Protein 2WI8 (pdb70)

Solvent-accessible surface area: 13389 Å² total; per-residue (Å²): 106,72,130,35,146,8,110,8,64,149,127,78,31,94,1,37,23,70,16,68,76,0,0,0,0,0,0,0,20,2,0,0,2,0,44,26,0,78,8,59,0,43,0,0,0,9,52,107,65,153,37,16,120,15,2,107,67,2,9,94,165,15,114,41,0,8,59,72,91,124,26,50,36,144,84,0,83,80,18,148,12,42,0,0,0,0,0,60,62,10,87,116,77,38,20,112,117,0,57,104,10,20,48,19,0,25,0,2,82,95,14,90,29,21,69,75,8,0,37,3,2,0,48,0,21,45,58,45,152,88,0,108,131,27,25,57,58,5,73,99,69,17,53,71,9,78,120,119,10,48,114,160,4,72,118,13,104,1,1,0,0,21,2,59,109,26,62,19,28,4,6,17,62,91,68,8,1,1,16,0,0,9,60,34,0,27,5,151,2,28,109,46,1,105,72,12,195,62,69,87,109,14,45,29,128,76,0,37,126,19,50,3,21,6,0,2,0,3,19,5,98,115,36,1,90,91,109,82,91,20,24,107,87,18,41,128,53,100,83,8,117,55,2,82,0,37,146,91,122,43,36,16,58,61,40,7,56,30,37,0,51,0,10,7,0,17,0,3,35,102,2,7,64,13,0,25,63,77,0,23,109,159,110

Structure (mmCIF, N/CA/C/O backbone):
data_2WI8
#
_entry.id   2WI8
#
_cell.length_a   54.710
_cell.length_b   54.710
_cell.length_c   177.660
_cell.angle_alpha   90.00
_cell.angle_beta   90.00
_cell.angle_gamma   90.00
#
_symmetry.space_group_name_H-M   'P 41 21 2'
#
loop_
_entity.id
_entity.type
_entity.pdbx_description
1 polymer 'IRON-UPTAKE SYSTEM-BINDING PROTEIN'
2 non-polymer 'CHLORIDE ION'
3 water water
#
loop_
_atom_site.group_PDB
_atom_site.id
_atom_site.type_symbol
_atom_site.label_atom_id
_atom_site.label_alt_id
_atom_site.label_comp_id
_atom_site.label_asym_id
_atom_site.label_entity_id
_atom_site.label_seq_id
_atom_site.pdbx_PDB_ins_code
_atom_site.Cartn_x
_atom_site.Cartn_y
_atom_site.Cartn_z
_atom_site.occupancy
_atom_site.B_iso_or_equiv
_atom_site.auth_seq_id
_atom_site.auth_comp_id
_atom_site.auth_asym_id
_atom_site.auth_atom_id
_atom_site.pdbx_PDB_model_num
ATOM 1 N N . SER A 1 17 ? 49.424 1.772 86.594 1.00 42.06 17 SER A N 1
ATOM 2 C CA . SER A 1 17 ? 49.543 2.391 85.238 1.00 41.47 17 SER A CA 1
ATOM 3 C C . SER A 1 17 ? 50.387 1.538 84.294 1.00 41.02 17 SER A C 1
ATOM 4 O O . SER A 1 17 ? 51.518 1.164 84.620 1.00 41.34 17 SER A O 1
ATOM 7 N N . GLU A 1 18 ? 49.812 1.207 83.140 1.00 39.79 18 GLU A N 1
ATOM 8 C CA . GLU A 1 18 ? 50.534 0.533 82.053 1.00 38.51 18 GLU A CA 1
ATOM 9 C C . GLU A 1 18 ? 50.507 1.497 80.878 1.00 37.26 18 GLU A C 1
ATOM 10 O O . GLU A 1 18 ? 49.751 2.473 80.917 1.00 37.03 18 GLU A O 1
ATOM 12 N N .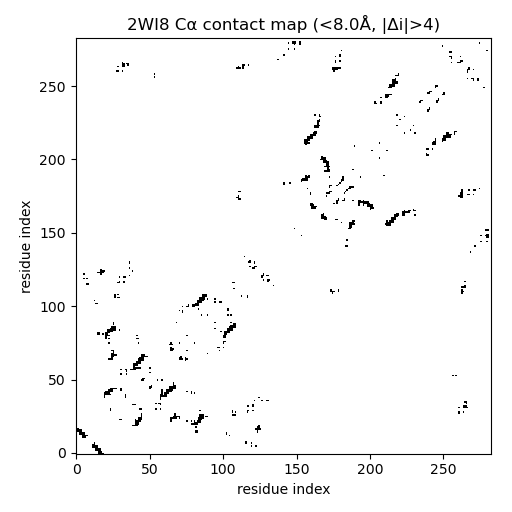 LYS A 1 19 ? 51.312 1.247 79.843 1.00 35.71 19 LYS A N 1
ATOM 13 C CA . LYS A 1 19 ? 51.189 2.058 78.623 1.00 33.81 19 LYS A CA 1
ATOM 14 C C . LYS A 1 19 ? 49.986 1.594 77.818 1.00 32.11 19 LYS A C 1
ATOM 15 O O . LYS A 1 19 ? 49.891 0.414 77.438 1.00 32.23 19 LYS A O 1
ATOM 21 N N . LYS A 1 20 ? 49.067 2.525 77.585 1.00 28.91 20 LYS A N 1
ATOM 22 C CA . LYS A 1 20 ? 47.823 2.245 76.879 1.00 26.56 20 LYS A CA 1
ATOM 23 C C . LYS A 1 20 ? 47.751 3.010 75.563 1.00 25.12 20 LYS A C 1
ATOM 24 O O . LYS A 1 20 ? 48.275 4.122 75.445 1.00 23.71 20 LYS A O 1
ATOM 26 N N . LYS A 1 21 ? 47.106 2.396 74.579 1.00 23.32 21 LYS A N 1
ATOM 27 C CA . LYS A 1 21 ? 46.877 3.029 73.291 1.00 22.62 21 LYS A CA 1
ATOM 28 C C . LYS A 1 21 ? 45.657 3.931 73.376 1.00 21.63 21 LYS A C 1
ATOM 29 O O . LYS A 1 21 ? 44.597 3.522 73.849 1.00 21.98 21 LYS A O 1
ATOM 35 N N . ILE A 1 22 ? 45.828 5.158 72.915 1.00 20.72 22 ILE A N 1
ATOM 36 C CA . ILE A 1 22 ? 44.794 6.176 72.974 1.00 20.74 22 ILE A CA 1
ATOM 37 C C . ILE A 1 22 ? 44.530 6.578 71.537 1.00 19.77 22 ILE A C 1
ATOM 38 O O . ILE A 1 22 ? 45.454 6.901 70.811 1.00 20.36 22 ILE A O 1
ATOM 43 N N . GLU A 1 23 ? 43.280 6.528 71.104 1.00 19.32 23 GLU A N 1
ATOM 44 C CA . GLU A 1 23 ? 42.923 7.055 69.790 1.00 18.36 23 GLU A CA 1
ATOM 45 C C . GLU A 1 23 ? 42.324 8.426 70.007 1.00 17.82 23 GLU A C 1
ATOM 46 O O . GLU A 1 23 ? 41.380 8.575 70.777 1.00 19.02 23 GLU A O 1
ATOM 52 N N . TYR A 1 24 ? 42.873 9.423 69.335 1.00 16.95 24 TYR A N 1
ATOM 53 C CA . TYR A 1 24 ? 42.349 10.774 69.476 1.00 16.92 24 TYR A CA 1
ATOM 54 C C . TYR A 1 24 ? 42.373 11.457 68.130 1.00 17.36 24 TYR A C 1
ATOM 55 O O . TYR A 1 24 ? 43.446 11.672 67.542 1.00 16.59 24 TYR A O 1
ATOM 64 N N . LEU A 1 25 ? 41.173 11.794 67.648 1.00 18.37 25 LEU A N 1
ATOM 65 C CA . LEU A 1 25 ? 40.979 12.420 66.329 1.00 19.63 25 LEU A CA 1
ATOM 66 C C . LEU A 1 25 ? 41.717 11.670 65.214 1.00 20.08 25 LEU A C 1
ATOM 67 O O . LEU A 1 25 ? 42.463 12.257 64.438 1.00 21.07 25 LEU A O 1
ATOM 72 N N . ASP A 1 26 ? 41.497 10.368 65.190 1.00 20.73 26 ASP A N 1
ATOM 73 C CA . ASP A 1 26 ? 42.047 9.487 64.160 1.00 21.21 26 ASP A CA 1
ATOM 74 C C . ASP A 1 26 ? 43.578 9.407 64.178 1.00 20.38 26 ASP A C 1
ATOM 75 O O . ASP A 1 26 ? 44.179 9.086 63.132 1.00 21.62 26 ASP A O 1
ATOM 80 N N . LYS A 1 27 ? 44.202 9.705 65.326 1.00 18.50 27 LYS A N 1
ATOM 81 C CA . LYS A 1 27 ? 45.633 9.470 65.521 1.00 17.24 27 LYS A CA 1
ATOM 82 C C . LYS A 1 27 ? 45.836 8.627 66.756 1.00 14.21 27 LYS A C 1
ATOM 83 O O . LYS A 1 27 ? 45.121 8.789 67.741 1.00 14.37 27 LYS A O 1
ATOM 89 N N . THR A 1 28 ? 46.828 7.749 66.687 1.00 14.66 28 THR A N 1
ATOM 90 C CA . THR A 1 28 ? 47.196 6.821 67.736 1.00 14.91 28 THR A CA 1
ATOM 91 C C . THR A 1 28 ? 48.338 7.346 68.586 1.00 15.91 28 THR A C 1
ATOM 92 O O . THR A 1 28 ? 49.367 7.782 68.068 1.00 15.52 28 THR A O 1
ATOM 96 N N . TYR A 1 29 ? 48.159 7.250 69.896 1.00 16.50 29 TYR A N 1
ATOM 97 C CA . TYR A 1 29 ? 49.173 7.687 70.871 1.00 17.97 29 TYR A CA 1
ATOM 98 C C . TYR A 1 29 ? 49.356 6.557 71.866 1.00 19.13 29 TYR A C 1
ATOM 99 O O . TYR A 1 29 ? 48.474 5.707 72.011 1.00 19.93 29 TYR A O 1
ATOM 108 N N . GLU A 1 30 ? 50.499 6.539 72.538 1.00 19.82 30 GLU A N 1
ATOM 109 C CA . GLU A 1 30 ? 50.772 5.538 73.557 1.00 21.10 30 GLU A CA 1
ATOM 110 C C . GLU A 1 30 ? 51.148 6.314 74.803 1.00 20.72 30 GLU A C 1
ATOM 111 O O . GLU A 1 30 ? 52.086 7.094 74.771 1.00 21.08 30 GLU A O 1
ATOM 117 N N . VAL A 1 31 ? 50.398 6.119 75.885 1.00 20.70 31 VAL A N 1
ATOM 118 C CA . VAL A 1 31 ? 50.612 6.895 77.111 1.00 20.24 31 VAL A CA 1
ATOM 119 C C . VAL A 1 31 ? 50.477 6.000 78.335 1.00 20.51 31 VAL A C 1
ATOM 120 O O . VAL A 1 31 ? 49.610 5.130 78.377 1.00 20.15 31 VAL A O 1
ATOM 124 N N . THR A 1 32 ? 51.314 6.235 79.346 1.00 21.30 32 THR A N 1
ATOM 125 C CA . THR A 1 32 ? 51.139 5.620 80.663 1.00 22.99 32 THR A CA 1
ATOM 126 C C . THR A 1 32 ? 49.848 6.097 81.350 1.00 23.80 32 THR A C 1
ATOM 127 O O . THR A 1 32 ? 49.706 7.285 81.616 1.00 23.67 32 THR A O 1
ATOM 131 N N . VAL A 1 33 ? 48.926 5.171 81.628 1.00 23.69 33 VAL A N 1
ATOM 132 C CA . VAL A 1 33 ? 47.544 5.501 82.032 1.00 25.09 33 VAL A CA 1
ATOM 133 C C . VAL A 1 33 ? 47.078 4.540 83.135 1.00 25.23 33 VAL A C 1
ATOM 134 O O . VAL A 1 33 ? 47.429 3.365 83.086 1.00 25.39 33 VAL A O 1
ATOM 138 N N . PRO A 1 34 ? 46.311 5.031 84.137 1.00 25.55 34 PRO A N 1
ATOM 139 C CA . PRO A 1 34 ? 45.886 6.421 84.346 1.00 25.74 34 PRO A CA 1
ATOM 140 C C . PRO A 1 34 ? 47.053 7.220 84.897 1.00 26.52 34 PRO A C 1
ATOM 141 O O . PRO A 1 34 ? 47.991 6.635 85.467 1.00 26.42 34 PRO A O 1
ATOM 145 N N . THR A 1 35 ? 47.022 8.535 84.711 1.00 26.94 35 THR A N 1
ATOM 146 C CA . THR A 1 35 ? 48.124 9.377 85.167 1.00 27.27 35 THR A CA 1
ATOM 147 C C . THR A 1 35 ? 47.667 10.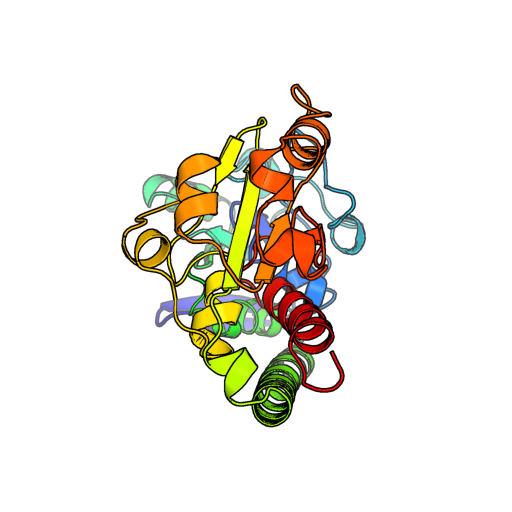742 85.685 1.00 27.13 35 THR A C 1
ATOM 148 O O . THR A 1 35 ? 46.621 11.256 85.279 1.00 28.15 35 THR A O 1
ATOM 152 N N . ASP A 1 36 ? 48.461 11.319 86.582 1.00 27.54 36 ASP A N 1
ATOM 153 C CA . ASP A 1 36 ? 48.257 12.697 87.035 1.00 26.88 36 ASP A CA 1
ATOM 154 C C . ASP A 1 36 ? 49.375 13.591 86.496 1.00 25.42 36 ASP A C 1
ATOM 155 O O . ASP A 1 36 ? 49.283 14.831 86.588 1.00 25.82 36 ASP A O 1
ATOM 157 N N . LYS A 1 37 ? 50.408 12.948 85.925 1.00 23.13 37 LYS A N 1
ATOM 158 C CA . LYS A 1 37 ? 51.595 13.615 85.363 1.00 21.15 37 LYS A CA 1
ATOM 159 C C . LYS A 1 37 ? 51.317 14.129 83.964 1.00 19.98 37 LYS A C 1
ATOM 160 O O . LYS A 1 37 ? 51.951 13.750 82.969 1.00 18.74 37 LYS A O 1
ATOM 166 N N . ILE A 1 38 ? 50.365 15.040 83.925 1.00 18.42 38 ILE A N 1
ATOM 167 C CA . ILE A 1 38 ? 49.895 15.660 82.728 1.00 17.64 38 ILE A CA 1
ATOM 168 C C . ILE A 1 38 ? 50.349 17.101 82.775 1.00 17.23 38 ILE A C 1
ATOM 169 O O . ILE A 1 38 ? 50.132 17.794 83.787 1.00 17.79 38 ILE A O 1
ATOM 174 N N . ALA A 1 39 ? 50.990 17.554 81.700 1.00 16.27 39 ALA A N 1
ATOM 175 C CA . ALA A 1 39 ? 51.368 18.952 81.560 1.00 16.33 39 ALA A CA 1
ATOM 176 C C . ALA A 1 39 ? 50.502 19.546 80.452 1.00 15.99 39 ALA A C 1
ATOM 177 O O . ALA A 1 39 ? 50.483 19.040 79.319 1.00 16.86 39 ALA A O 1
ATOM 179 N N . ILE A 1 40 ? 49.763 20.595 80.770 1.00 14.98 40 ILE A N 1
ATOM 180 C CA . ILE A 1 40 ? 48.912 21.215 79.751 1.00 15.45 40 ILE A CA 1
ATOM 181 C C . ILE A 1 40 ? 49.590 22.492 79.260 1.00 15.11 40 ILE A C 1
ATOM 182 O O . ILE A 1 40 ? 49.938 23.363 80.078 1.00 16.57 40 ILE A O 1
ATOM 187 N N . THR A 1 41 ? 49.776 22.615 77.946 1.00 15.71 41 THR A N 1
ATOM 188 C CA . THR A 1 41 ? 50.326 23.831 77.341 1.00 15.95 41 THR A CA 1
ATOM 189 C C . THR A 1 41 ? 49.490 24.213 76.123 1.00 15.86 41 THR A C 1
ATOM 190 O O . THR A 1 41 ? 49.070 23.351 75.332 1.00 17.11 41 THR A O 1
ATOM 194 N N . GLY A 1 42 ? 49.220 25.496 75.974 1.00 16.87 42 GLY A N 1
ATOM 195 C CA . GLY A 1 42 ? 48.414 25.967 74.862 1.00 16.21 42 GLY A CA 1
ATOM 196 C C . GLY A 1 42 ? 46.933 25.624 74.923 1.00 16.92 42 GLY A C 1
ATOM 197 O O . GLY A 1 42 ? 46.089 26.447 74.556 1.00 17.64 42 GLY A O 1
ATOM 198 N N . SER A 1 43 ? 46.593 24.428 75.384 1.00 17.26 43 SER A N 1
ATOM 199 C CA . SER A 1 43 ? 45.173 23.984 75.345 1.00 17.52 43 SER A CA 1
ATOM 200 C C . SER A 1 43 ? 44.417 24.469 76.579 1.00 17.52 43 SER A C 1
ATOM 201 O O . SER A 1 43 ? 44.307 23.740 77.575 1.00 16.46 43 SER A O 1
ATOM 204 N N . VAL A 1 44 ? 43.857 25.676 76.502 1.00 17.57 44 VAL A N 1
ATOM 205 C CA . VAL A 1 44 ? 42.986 26.156 77.588 1.00 18.47 44 VAL A CA 1
ATOM 206 C C . VAL A 1 44 ? 41.762 25.278 77.604 1.00 18.89 44 VAL A C 1
ATOM 207 O O . VAL A 1 44 ? 41.157 25.097 78.673 1.00 18.05 44 VAL A O 1
ATOM 211 N N . GLU A 1 45 ? 41.402 24.703 76.447 1.00 18.10 45 GLU A N 1
ATOM 212 C CA . GLU A 1 45 ? 40.310 23.697 76.373 1.00 19.09 45 GLU A CA 1
ATOM 213 C C . GLU A 1 45 ? 40.491 22.568 77.374 1.00 18.01 45 GLU A C 1
ATOM 214 O O . GLU A 1 45 ? 39.556 22.228 78.107 1.00 18.62 45 GLU A O 1
ATOM 220 N N . SER A 1 46 ? 41.694 21.996 77.429 1.00 16.77 46 SER A N 1
ATOM 221 C CA . SER A 1 46 ? 42.001 20.919 78.346 1.00 16.81 46 SER A CA 1
ATOM 222 C C . SER A 1 46 ? 41.976 21.372 79.812 1.00 15.93 46 SER A C 1
ATOM 223 O O . SER A 1 46 ? 41.688 20.561 80.696 1.00 15.43 46 SER A O 1
ATOM 226 N N A MET A 1 47 ? 42.285 22.636 80.085 0.50 15.50 47 MET A N 1
ATOM 227 N N B MET A 1 47 ? 42.310 22.645 80.049 0.50 15.96 47 MET A N 1
ATOM 228 C CA A MET A 1 47 ? 42.143 23.123 81.456 0.50 15.02 47 MET A CA 1
ATOM 229 C CA B MET A 1 47 ? 42.181 23.267 81.371 0.50 15.91 47 MET A CA 1
ATOM 230 C C A MET A 1 47 ? 40.678 23.210 81.872 0.50 15.11 47 MET A C 1
ATOM 231 C C B MET A 1 47 ? 40.721 23.228 81.837 0.50 15.63 47 MET A C 1
ATOM 232 O O A MET A 1 47 ? 40.353 22.940 83.026 0.50 15.38 47 MET A O 1
ATOM 233 O O B MET A 1 47 ? 40.445 22.891 82.986 0.50 15.80 47 MET A O 1
ATOM 242 N N . GLU A 1 48 ? 39.792 23.551 80.932 1.00 15.58 48 GLU A N 1
ATOM 243 C CA . GLU A 1 48 ? 38.374 23.551 81.251 1.00 14.93 48 GLU A CA 1
ATOM 244 C C . GLU A 1 48 ? 37.862 22.112 81.313 1.00 15.17 48 GLU A C 1
ATOM 245 O O . GLU A 1 48 ? 36.993 21.821 82.109 1.00 14.46 48 GLU A O 1
ATOM 251 N N . ASP A 1 49 ? 38.433 21.197 80.522 1.00 15.56 49 ASP A N 1
ATOM 252 C CA . ASP A 1 49 ? 38.114 19.775 80.682 1.00 15.97 49 ASP A CA 1
ATOM 253 C C . ASP A 1 49 ? 38.550 19.246 82.044 1.00 14.95 49 ASP A C 1
ATOM 254 O O . ASP A 1 49 ? 37.826 18.446 82.645 1.00 15.55 49 ASP A O 1
ATOM 259 N N . ALA A 1 50 ? 39.702 19.719 82.538 1.00 14.79 50 ALA A N 1
ATOM 260 C CA . ALA A 1 50 ? 40.233 19.316 83.836 1.00 15.39 50 ALA A CA 1
ATOM 261 C C . ALA A 1 50 ? 39.298 19.819 84.895 1.00 15.48 50 ALA A C 1
ATOM 262 O O . ALA A 1 50 ? 39.010 19.128 85.873 1.00 14.62 50 ALA A O 1
ATOM 264 N N . LYS A 1 51 ? 38.763 21.010 84.680 1.00 16.88 51 LYS A N 1
ATOM 265 C CA . LYS A 1 51 ? 37.840 21.599 85.634 1.00 17.55 51 LYS A CA 1
ATOM 266 C C . LYS A 1 51 ? 36.584 20.748 85.770 1.00 18.19 51 LYS A C 1
ATOM 267 O O . LYS A 1 51 ? 36.137 20.426 86.869 1.00 19.06 51 LYS A O 1
ATOM 273 N N . LEU A 1 52 ? 36.051 20.326 84.640 1.00 17.71 52 LEU A N 1
ATOM 274 C CA . LEU A 1 52 ? 34.822 19.545 84.633 1.00 18.36 52 LEU A CA 1
ATOM 275 C C . LEU A 1 52 ? 35.018 18.120 85.170 1.00 18.21 52 LEU A C 1
ATOM 276 O O . LEU A 1 52 ? 34.137 17.569 85.825 1.00 19.06 52 LEU A O 1
ATOM 281 N N . LEU A 1 53 ? 36.185 17.532 84.905 1.00 17.64 53 LEU A N 1
ATOM 282 C CA . LEU A 1 53 ? 36.468 16.158 85.324 1.00 16.76 53 LEU A CA 1
ATOM 283 C C . LEU A 1 53 ? 37.162 16.055 86.675 1.00 17.42 53 LEU A C 1
ATOM 284 O O . LEU A 1 53 ? 37.461 14.954 87.144 1.00 17.95 53 LEU A O 1
ATOM 289 N N . ASP A 1 54 ? 37.418 17.197 87.306 1.00 17.49 54 ASP A N 1
ATOM 290 C CA . ASP A 1 54 ? 38.136 17.226 88.584 1.00 17.58 54 ASP A CA 1
ATOM 291 C C . ASP A 1 54 ? 39.513 16.534 88.456 1.00 17.11 54 ASP A C 1
ATOM 292 O O . ASP A 1 54 ? 39.905 15.701 89.284 1.00 17.43 54 ASP A O 1
ATOM 297 N N . VAL A 1 55 ? 40.253 16.917 87.413 1.00 16.14 55 VAL A N 1
ATOM 298 C CA . VAL A 1 55 ? 41.621 16.447 87.185 1.00 16.31 55 VAL A CA 1
ATOM 299 C C . VAL A 1 55 ? 42.555 17.571 87.617 1.00 16.06 55 VAL A C 1
ATOM 300 O O . VAL A 1 55 ? 42.333 18.697 87.249 1.00 15.40 55 VAL A O 1
ATOM 304 N N . HIS A 1 56 ? 43.607 17.238 88.348 1.00 15.58 56 HIS A N 1
ATOM 305 C CA . HIS A 1 56 ? 44.572 18.213 88.854 1.00 16.00 56 HIS A CA 1
ATOM 306 C C . HIS A 1 56 ? 45.926 17.935 88.232 1.00 16.75 56 HIS A C 1
ATOM 307 O O . HIS A 1 56 ? 46.734 17.159 88.767 1.00 16.89 56 HIS A O 1
ATOM 314 N N . PRO A 1 57 ? 46.169 18.578 87.083 1.00 15.84 57 PRO A N 1
ATOM 315 C CA . PRO A 1 57 ? 47.386 18.310 86.332 1.00 16.37 57 PRO A CA 1
ATOM 316 C C . PRO A 1 57 ? 48.634 18.800 87.037 1.00 16.84 57 PRO A C 1
ATOM 317 O O . PRO A 1 57 ? 48.558 19.665 87.889 1.00 16.53 57 PRO A O 1
ATOM 321 N N . GLN A 1 58 ? 49.777 18.266 86.633 1.00 17.13 58 GLN A N 1
ATOM 322 C CA . GLN A 1 58 ? 51.069 18.667 87.168 1.00 18.41 58 GLN A CA 1
ATOM 323 C C . GLN A 1 58 ? 51.523 19.982 86.530 1.00 17.34 58 GLN A C 1
ATOM 324 O O . GLN A 1 58 ? 52.257 20.756 87.122 1.00 16.53 58 GLN A O 1
ATOM 330 N N . GLY A 1 59 ? 51.108 20.237 85.302 1.00 16.90 59 GLY A N 1
ATOM 331 C CA . GLY A 1 59 ? 51.491 21.459 84.627 1.00 16.03 59 GLY A CA 1
ATOM 332 C C . GLY A 1 59 ? 50.272 22.106 84.010 1.00 15.21 59 GLY A C 1
ATOM 333 O O . GLY A 1 59 ? 49.433 21.438 83.400 1.00 15.60 59 GLY A O 1
ATOM 334 N N . ALA A 1 60 ? 50.180 23.407 84.159 1.00 15.14 60 ALA A N 1
ATOM 335 C CA . ALA A 1 60 ? 49.055 24.137 83.578 1.00 15.02 60 ALA A CA 1
ATOM 336 C C . ALA A 1 60 ? 49.497 25.459 83.028 1.00 15.06 60 ALA A C 1
ATOM 337 O O . ALA A 1 60 ? 50.569 25.939 83.332 1.00 15.18 60 ALA A O 1
ATOM 339 N N . ILE A 1 61 ? 48.620 26.079 82.251 1.00 15.56 61 ILE A N 1
ATOM 340 C CA . ILE A 1 61 ? 48.942 27.327 81.545 1.00 16.30 61 ILE A CA 1
ATOM 341 C C . ILE A 1 61 ? 48.857 28.514 82.487 1.00 17.19 61 ILE A C 1
ATOM 342 O O . ILE A 1 61 ? 47.889 28.635 83.234 1.00 17.21 61 ILE A O 1
ATOM 347 N N . SER A 1 62 ? 49.868 29.382 82.448 1.00 18.41 62 SER A N 1
ATOM 348 C CA . SER A 1 62 ? 49.779 30.638 83.192 1.00 20.17 62 SER A CA 1
ATOM 349 C C . SER A 1 62 ? 49.144 31.741 82.334 1.00 21.21 62 SER A C 1
ATOM 350 O O . SER A 1 62 ? 49.257 31.765 81.108 1.00 20.88 62 SER A O 1
ATOM 353 N N . PHE A 1 63 ? 48.441 32.647 83.007 1.00 21.33 63 PHE A N 1
ATOM 354 C CA . PHE A 1 63 ? 47.778 33.765 82.366 1.00 22.35 63 PHE A CA 1
ATOM 355 C C . PHE A 1 63 ?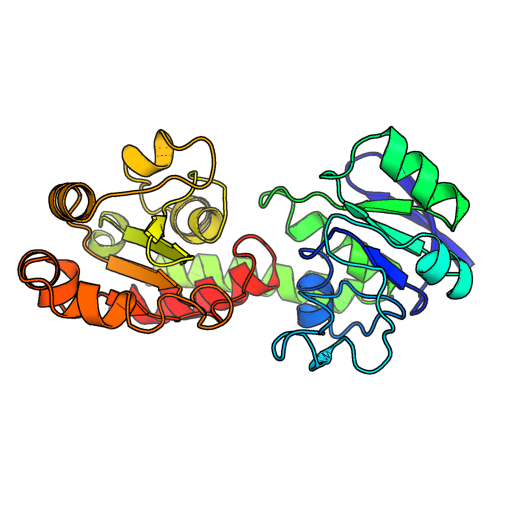 48.355 35.036 82.949 1.00 23.34 63 PHE A C 1
ATOM 356 O O . PHE A 1 63 ? 48.066 35.374 84.098 1.00 23.50 63 PHE A O 1
ATOM 364 N N . SER A 1 64 ? 49.184 35.726 82.162 1.00 23.66 64 SER A N 1
ATOM 365 C CA . SER A 1 64 ? 49.932 36.891 82.643 1.00 25.34 64 SER A CA 1
ATOM 366 C C . SER A 1 64 ? 50.677 36.552 83.939 1.00 25.11 64 SER A C 1
ATOM 367 O O . SER A 1 64 ? 50.713 37.343 84.896 1.00 26.21 64 SER A O 1
ATOM 370 N N . GLY A 1 65 ? 51.250 35.353 83.977 1.00 25.35 65 GLY A N 1
ATOM 371 C CA . GLY A 1 65 ? 52.054 34.920 85.115 1.00 25.52 65 GLY A CA 1
ATOM 372 C C . GLY A 1 65 ? 51.270 34.274 86.249 1.00 25.61 65 GLY A C 1
ATOM 373 O O . GLY A 1 65 ? 51.870 33.727 87.192 1.00 27.89 65 GLY A O 1
ATOM 374 N N . LYS A 1 66 ? 49.943 34.302 86.161 1.00 24.28 66 LYS A N 1
ATOM 375 C CA . LYS A 1 66 ? 49.101 33.777 87.237 1.00 23.39 66 LYS A CA 1
ATOM 376 C C . LYS A 1 66 ? 48.257 32.600 86.771 1.00 21.87 66 LYS A C 1
ATOM 377 O O . LYS A 1 66 ? 48.037 32.389 85.581 1.00 21.40 66 LYS A O 1
ATOM 383 N N . PHE A 1 67 ? 47.744 31.857 87.739 1.00 20.15 67 PHE A N 1
ATOM 384 C CA . PHE A 1 67 ? 46.616 30.963 87.477 1.00 19.04 67 PHE A CA 1
ATOM 385 C C . PHE A 1 67 ? 45.342 31.718 87.845 1.00 19.09 67 PHE A C 1
ATOM 386 O O . PHE A 1 67 ? 45.175 32.119 89.010 1.00 18.85 67 PHE A O 1
ATOM 394 N N . PRO A 1 68 ? 44.448 31.948 86.862 1.00 18.89 68 PRO A N 1
ATOM 395 C CA . PRO A 1 68 ? 43.188 32.655 87.122 1.00 18.34 68 PRO A CA 1
ATOM 396 C C . PRO A 1 68 ? 42.394 32.015 88.241 1.00 17.96 68 PRO A C 1
ATOM 397 O O . PRO A 1 68 ? 42.487 30.810 88.439 1.00 18.01 68 PRO A O 1
ATOM 401 N N . ASP A 1 69 ? 41.598 32.823 88.944 1.00 16.19 69 ASP A N 1
ATOM 402 C CA . ASP A 1 69 ? 40.792 32.310 90.055 1.00 16.73 69 ASP A CA 1
ATOM 403 C C . ASP A 1 69 ? 39.875 31.186 89.605 1.00 16.48 69 ASP A C 1
ATOM 404 O O . ASP A 1 69 ? 39.628 30.242 90.373 1.00 16.14 69 ASP A O 1
ATOM 409 N N . MET A 1 70 ? 39.382 31.271 88.366 1.00 16.30 70 MET A N 1
ATOM 410 C CA . MET A 1 70 ? 38.527 30.209 87.810 1.00 17.63 70 MET A CA 1
ATOM 411 C C . MET A 1 70 ? 39.231 28.861 87.558 1.00 16.00 70 MET A C 1
ATOM 412 O O . MET A 1 70 ? 38.562 27.842 87.322 1.00 17.62 70 MET A O 1
ATOM 417 N N . PHE A 1 71 ? 40.554 28.861 87.642 1.00 15.19 71 PHE A N 1
ATOM 418 C CA . PHE A 1 71 ? 41.334 27.652 87.463 1.00 13.55 71 PHE A CA 1
ATOM 419 C C . PHE A 1 71 ? 42.058 27.238 88.722 1.00 14.85 71 PHE A C 1
ATOM 420 O O . PHE A 1 71 ? 42.784 26.270 88.701 1.00 14.98 71 PHE A O 1
ATOM 428 N N . LYS A 1 72 ? 41.902 27.981 89.808 1.00 14.23 72 LYS A N 1
ATOM 429 C CA . LYS A 1 72 ? 42.650 27.597 90.992 1.00 14.48 72 LYS A CA 1
ATOM 430 C C . LYS A 1 72 ? 42.182 26.250 91.531 1.00 14.94 72 LYS A C 1
ATOM 431 O O . LYS A 1 72 ? 42.921 25.579 92.267 1.00 14.18 72 LYS A O 1
ATOM 437 N N . ASP A 1 73 ? 40.978 25.827 91.150 1.00 14.85 73 ASP A N 1
ATOM 438 C CA . ASP A 1 73 ? 40.488 24.555 91.646 1.00 16.94 73 ASP A CA 1
ATOM 439 C C . ASP A 1 73 ? 41.340 23.402 91.120 1.00 16.22 73 ASP A C 1
ATOM 440 O O . ASP A 1 73 ? 41.578 22.441 91.824 1.00 18.35 73 ASP A O 1
ATOM 445 N N . ILE A 1 74 ? 41.785 23.493 89.872 1.00 16.27 74 ILE A N 1
ATOM 446 C CA . ILE A 1 74 ? 42.559 22.390 89.310 1.00 16.67 74 ILE A CA 1
ATOM 447 C C . ILE A 1 74 ? 44.055 22.632 89.105 1.00 16.93 74 ILE A C 1
ATOM 448 O O . ILE A 1 74 ? 44.773 21.755 88.625 1.00 17.15 74 ILE A O 1
ATOM 453 N N . THR A 1 75 ? 44.535 23.811 89.491 1.00 16.19 75 THR A N 1
ATOM 454 C CA . THR A 1 75 ? 45.958 24.095 89.493 1.00 16.76 75 THR A CA 1
ATOM 455 C C . THR A 1 75 ? 46.590 23.970 90.885 1.00 16.64 75 THR A C 1
ATOM 456 O O . THR A 1 75 ? 47.724 24.387 91.063 1.00 16.62 75 THR A O 1
ATOM 460 N N . ASP A 1 76 ? 45.874 23.388 91.850 1.00 16.77 76 ASP A N 1
ATOM 461 C CA . ASP A 1 76 ? 46.382 23.288 93.201 1.00 17.95 76 ASP A CA 1
ATOM 462 C C . ASP A 1 76 ? 47.617 22.432 93.351 1.00 17.92 76 ASP A C 1
ATOM 463 O O . ASP A 1 76 ? 48.342 22.575 94.345 1.00 18.25 76 ASP A O 1
ATOM 468 N N . LYS A 1 77 ? 47.859 21.555 92.377 1.00 17.74 77 LYS A N 1
ATOM 469 C CA . LYS A 1 77 ? 49.064 20.717 92.362 1.00 19.06 77 LYS A CA 1
ATOM 470 C C . LYS A 1 77 ? 49.901 20.992 91.117 1.00 17.49 77 LYS A C 1
ATOM 471 O O . LYS A 1 77 ? 50.802 20.212 90.785 1.00 18.44 77 LYS A O 1
ATOM 477 N N . ALA A 1 78 ? 49.625 22.113 90.442 1.00 17.43 78 ALA A N 1
ATOM 478 C CA . ALA A 1 78 ? 50.265 22.437 89.181 1.00 17.03 78 ALA A CA 1
ATOM 479 C C . ALA A 1 78 ? 51.345 23.500 89.308 1.00 17.82 78 ALA A C 1
ATOM 480 O O . ALA A 1 78 ? 51.284 24.397 90.156 1.00 18.42 78 ALA A O 1
ATOM 482 N N . GLU A 1 79 ? 52.331 23.392 88.431 1.00 18.08 79 GLU A N 1
ATOM 483 C CA . GLU A 1 79 ? 53.310 24.416 88.187 1.00 20.04 79 GLU A CA 1
ATOM 484 C C . GLU A 1 79 ? 53.058 24.934 86.749 1.00 18.52 79 GLU A C 1
ATOM 485 O O . GLU A 1 79 ? 52.477 24.216 85.930 1.00 17.91 79 GLU A O 1
ATOM 491 N N . PRO A 1 80 ? 53.451 26.182 86.445 1.00 18.03 80 PRO A N 1
ATOM 492 C CA . PRO A 1 80 ? 53.173 26.736 85.113 1.00 18.73 80 PRO A CA 1
ATOM 493 C C . PRO A 1 80 ? 53.968 26.044 84.006 1.00 18.68 80 PRO A C 1
ATOM 494 O O . PRO A 1 80 ? 55.101 25.604 84.226 1.00 19.22 80 PRO A O 1
ATOM 498 N N . THR A 1 81 ? 53.357 25.930 82.832 1.00 18.57 81 THR A N 1
ATOM 499 C CA . THR A 1 81 ? 54.036 25.417 81.642 1.00 18.82 81 THR A CA 1
ATOM 500 C C . THR A 1 81 ? 54.391 26.544 80.669 1.00 19.61 81 THR A C 1
ATOM 501 O O . THR A 1 81 ? 54.861 26.275 79.553 1.00 21.30 81 THR A O 1
ATOM 505 N N . GLY A 1 82 ? 54.155 27.783 81.095 1.00 20.62 82 GLY A N 1
ATOM 506 C CA . GLY A 1 82 ? 54.320 28.972 80.266 1.00 20.51 82 GLY A CA 1
ATOM 507 C C . GLY A 1 82 ? 52.970 29.590 79.952 1.00 20.19 82 GLY A C 1
ATOM 508 O O . GLY A 1 82 ? 51.925 29.036 80.294 1.00 19.64 82 GLY A O 1
ATOM 509 N N . GLU A 1 83 ? 52.987 30.742 79.288 1.00 20.33 83 GLU A N 1
ATOM 510 C CA . GLU A 1 83 ? 51.758 31.377 78.832 1.00 20.39 83 GLU A CA 1
ATOM 511 C C . GLU A 1 83 ? 51.165 30.521 77.719 1.00 21.06 83 GLU A C 1
ATOM 512 O O . GLU A 1 83 ? 51.852 29.656 77.174 1.00 21.72 83 GLU A O 1
ATOM 518 N N . LYS A 1 84 ? 49.928 30.809 77.332 1.00 22.02 84 LYS A N 1
ATOM 519 C CA . LYS A 1 84 ? 49.144 29.922 76.492 1.00 23.28 84 LYS A CA 1
ATOM 520 C C . LYS A 1 84 ? 49.906 29.578 75.215 1.00 24.07 84 LYS A C 1
ATOM 521 O O . LYS A 1 84 ? 50.116 28.397 74.902 1.00 25.53 84 LYS A O 1
ATOM 527 N N A MET A 1 85 ? 50.334 30.613 74.493 0.50 24.12 85 MET A N 1
ATOM 528 N N B MET A 1 85 ? 50.368 30.601 74.500 0.50 24.06 85 MET A N 1
ATOM 529 C CA A MET A 1 85 ? 51.026 30.421 73.224 0.50 24.13 85 MET A CA 1
ATOM 530 C CA B MET A 1 85 ? 51.022 30.371 73.214 0.50 23.97 85 MET A CA 1
ATOM 531 C C A MET A 1 85 ? 52.525 30.688 73.319 0.50 24.12 85 MET A C 1
ATOM 532 C C B MET A 1 85 ? 52.547 30.397 73.274 0.50 24.16 85 MET A C 1
ATOM 533 O O A MET A 1 85 ? 53.150 31.139 72.355 0.50 23.50 85 MET A O 1
ATOM 534 O O B MET A 1 85 ? 53.214 30.402 72.234 0.50 23.63 85 MET A O 1
ATOM 543 N N . GLU A 1 86 ? 53.098 30.397 74.490 1.00 23.65 86 GLU A N 1
ATOM 544 C CA . GLU A 1 86 ? 54.555 30.396 74.680 1.00 24.35 86 GLU A CA 1
ATOM 545 C C . GLU A 1 86 ? 54.952 29.267 75.616 1.00 23.48 86 GLU A C 1
ATOM 546 O O . GLU A 1 86 ? 55.352 29.509 76.761 1.00 23.35 86 GLU A O 1
ATOM 552 N N . PRO A 1 87 ? 54.855 28.022 75.132 1.00 22.84 87 PRO A N 1
ATOM 553 C CA . PRO A 1 87 ? 55.259 26.876 75.934 1.00 22.57 87 PRO A CA 1
ATOM 554 C C . PRO A 1 87 ? 56.657 27.103 76.478 1.00 22.70 87 PRO A C 1
ATOM 555 O O . PRO A 1 87 ? 57.555 27.526 75.729 1.00 21.84 87 PRO A O 1
ATOM 559 N N . ASN A 1 88 ? 56.820 26.902 77.778 1.00 22.56 88 ASN A N 1
ATOM 560 C CA . ASN A 1 88 ? 58.126 26.931 78.388 1.00 22.62 88 ASN A CA 1
ATOM 561 C C . ASN A 1 88 ? 58.716 25.525 78.446 1.00 22.73 88 ASN A C 1
ATOM 562 O O . ASN A 1 88 ? 58.444 24.753 79.379 1.00 22.89 88 ASN A O 1
ATOM 567 N N . ILE A 1 89 ? 59.524 25.197 77.441 1.00 22.79 89 ILE A N 1
ATOM 568 C CA . ILE A 1 89 ? 60.059 23.856 77.327 1.00 23.01 89 ILE A CA 1
ATOM 569 C C . ILE A 1 89 ? 60.915 23.472 78.527 1.00 22.71 89 ILE A C 1
ATOM 570 O O . ILE A 1 89 ? 60.889 22.329 78.970 1.00 22.36 89 ILE A O 1
ATOM 575 N N . GLU A 1 90 ? 61.662 24.416 79.078 1.00 21.88 90 GLU A N 1
ATOM 576 C CA . GLU A 1 90 ? 62.442 24.094 80.261 1.00 22.52 90 GLU A CA 1
ATOM 577 C C . GLU A 1 90 ? 61.538 23.633 81.422 1.00 22.76 90 GLU A C 1
ATOM 578 O O . GLU A 1 90 ? 61.808 22.605 82.061 1.00 22.98 90 GLU A O 1
ATOM 584 N N . LYS A 1 91 ? 60.470 24.392 81.677 1.00 22.00 91 LYS A N 1
ATOM 585 C CA . LYS A 1 91 ? 59.496 24.057 82.728 1.00 21.99 91 LYS A CA 1
ATOM 586 C C . LYS A 1 91 ? 58.841 22.711 82.461 1.00 21.36 91 LYS A C 1
ATOM 587 O O . LYS A 1 91 ? 58.687 21.907 83.382 1.00 21.76 91 LYS A O 1
ATOM 593 N N . ILE A 1 92 ? 58.477 22.463 81.206 1.00 20.86 92 ILE A N 1
ATOM 594 C CA . ILE A 1 92 ? 57.826 21.208 80.851 1.00 20.90 92 ILE A CA 1
ATOM 595 C C . ILE A 1 92 ? 58.785 20.038 81.035 1.00 21.90 92 ILE A C 1
ATOM 596 O O . ILE A 1 92 ? 58.429 19.024 81.641 1.00 22.47 92 ILE A O 1
ATOM 601 N N . LEU A 1 93 ? 60.012 20.192 80.542 1.00 22.38 93 LEU A N 1
ATOM 602 C CA . LEU A 1 93 ? 61.035 19.161 80.693 1.00 23.10 93 LEU A CA 1
ATOM 603 C C . LEU A 1 93 ? 61.264 18.807 82.154 1.00 23.04 93 LEU A C 1
ATOM 604 O O . LEU A 1 93 ? 61.402 17.632 82.494 1.00 24.02 93 LEU A O 1
ATOM 609 N N . GLU A 1 94 ? 61.283 19.816 83.022 1.00 23.08 94 GLU A N 1
ATOM 610 C CA . GLU A 1 94 ? 61.527 19.595 84.457 1.00 22.82 94 GLU A CA 1
ATOM 611 C C . GLU A 1 94 ? 60.451 18.734 85.122 1.00 23.25 94 GLU A C 1
ATOM 612 O O . GLU A 1 94 ? 60.724 18.020 86.077 1.00 23.99 94 GLU A O 1
ATOM 614 N N . MET A 1 95 ? 59.234 18.781 84.591 1.00 22.16 95 MET A N 1
ATOM 615 C CA . MET A 1 95 ? 58.115 18.017 85.151 1.00 22.27 95 MET A CA 1
ATOM 616 C C . MET A 1 95 ? 58.164 16.531 84.824 1.00 22.01 95 MET A C 1
ATOM 617 O O . MET A 1 95 ? 57.516 15.728 85.494 1.00 22.99 95 MET A O 1
ATOM 622 N N . LYS A 1 96 ? 58.913 16.168 83.791 1.00 21.85 96 LYS A N 1
ATOM 623 C CA . LYS A 1 96 ? 58.970 14.781 83.291 1.00 21.78 96 LYS A CA 1
ATOM 624 C C . LYS A 1 96 ? 57.570 14.184 83.192 1.00 20.67 96 LYS A C 1
ATOM 625 O O . LYS A 1 96 ? 57.296 13.130 83.763 1.00 20.79 96 LYS A O 1
ATOM 631 N N . PRO A 1 97 ? 56.689 14.846 82.426 1.00 19.95 97 PRO A N 1
ATOM 632 C CA . PRO A 1 97 ? 55.298 14.446 82.338 1.00 19.66 97 PRO A CA 1
ATOM 633 C C . PRO A 1 97 ? 55.133 13.123 81.606 1.00 19.20 97 PRO A C 1
ATOM 634 O O . PRO A 1 97 ? 55.946 12.776 80.739 1.00 20.02 97 PRO A O 1
ATOM 638 N N . ASP A 1 98 ? 54.084 12.391 81.959 1.00 18.38 98 ASP A N 1
ATOM 639 C CA . ASP A 1 98 ? 53.714 11.208 81.206 1.00 18.93 98 ASP A CA 1
ATOM 640 C C . ASP A 1 98 ? 53.091 11.590 79.876 1.00 18.32 98 ASP A C 1
ATOM 641 O O . ASP A 1 98 ? 53.205 10.854 78.896 1.00 18.96 98 ASP A O 1
ATOM 646 N N . VAL A 1 99 ? 52.420 12.735 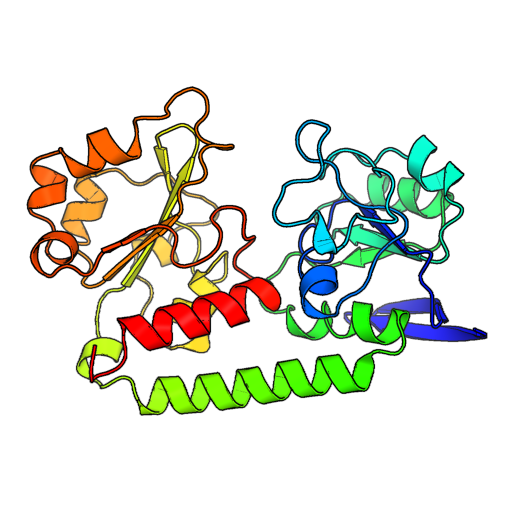79.853 1.00 16.85 99 VAL A N 1
ATOM 647 C CA . VAL A 1 99 ? 51.805 13.192 78.637 1.00 16.38 99 VAL A CA 1
ATOM 648 C C . VAL A 1 99 ? 51.728 14.697 78.678 1.00 15.99 99 VAL A C 1
ATOM 649 O O . VAL A 1 99 ? 51.522 15.285 79.743 1.00 15.07 99 VAL A O 1
ATOM 653 N N . ILE A 1 100 ? 51.951 15.302 77.522 1.00 15.30 100 ILE A N 1
ATOM 654 C CA . ILE A 1 100 ? 51.779 16.707 77.365 1.00 15.96 100 ILE A CA 1
ATOM 655 C C . ILE A 1 100 ? 50.572 16.916 76.467 1.00 16.35 100 ILE A C 1
ATOM 656 O O . ILE A 1 100 ? 50.520 16.442 75.327 1.00 17.18 100 ILE A O 1
ATOM 661 N N . LEU A 1 101 ? 49.587 17.617 77.022 1.00 15.89 101 LEU A N 1
ATOM 662 C CA . LEU A 1 101 ? 48.470 18.084 76.223 1.00 15.71 101 LEU A CA 1
ATOM 663 C C . LEU A 1 101 ? 48.786 19.451 75.666 1.00 15.72 101 LEU A C 1
ATOM 664 O O . LEU A 1 101 ? 48.764 20.448 76.396 1.00 16.30 101 LEU A O 1
ATOM 669 N N . ALA A 1 102 ? 49.113 19.499 74.377 1.00 15.21 102 ALA A N 1
ATOM 670 C CA . ALA A 1 102 ? 49.457 20.750 73.708 1.00 15.00 102 ALA A CA 1
ATOM 671 C C . ALA A 1 102 ? 48.222 21.131 72.904 1.00 15.76 102 ALA A C 1
ATOM 672 O O . ALA A 1 102 ? 47.146 20.570 73.115 1.00 16.81 102 ALA A O 1
ATOM 674 N N . SER A 1 103 ? 48.365 22.077 71.980 1.00 15.72 103 SER A N 1
ATOM 675 C CA . SER A 1 103 ? 47.233 22.448 71.149 1.00 16.84 103 SER A CA 1
ATOM 676 C C . SER A 1 103 ? 47.454 22.405 69.650 1.00 16.88 103 SER A C 1
ATOM 677 O O . SER A 1 103 ? 48.593 22.551 69.180 1.00 16.33 103 SER A O 1
ATOM 680 N N . THR A 1 104 ? 46.363 22.197 68.901 1.00 17.31 104 THR A N 1
ATOM 681 C CA . THR A 1 104 ? 46.393 22.260 67.430 1.00 18.12 104 THR A CA 1
ATOM 682 C C . THR A 1 104 ? 46.652 23.711 66.950 1.00 18.78 104 THR A C 1
ATOM 683 O O . THR A 1 104 ? 46.907 23.955 65.753 1.00 18.99 104 THR A O 1
ATOM 687 N N . LYS A 1 105 ? 46.618 24.657 67.882 1.00 19.38 105 LYS A N 1
ATOM 688 C CA . LYS A 1 105 ? 46.958 26.033 67.573 1.00 19.44 105 LYS A CA 1
ATOM 689 C C . LYS A 1 105 ? 48.458 26.202 67.385 1.00 18.76 105 LYS A C 1
ATOM 690 O O . LYS A 1 105 ? 48.896 27.200 66.844 1.00 17.24 105 LYS A O 1
ATOM 696 N N . PHE A 1 106 ? 49.250 25.257 67.880 1.00 16.53 106 PHE A N 1
ATOM 697 C CA . PHE A 1 106 ? 50.699 25.341 67.732 1.00 16.76 106 PHE A CA 1
ATOM 698 C C . PHE A 1 106 ? 51.159 24.888 66.343 1.00 16.82 106 PHE A C 1
ATOM 699 O O . PHE A 1 106 ? 50.694 23.878 65.808 1.00 16.67 106 PHE A O 1
ATOM 707 N N . PRO A 1 107 ? 52.095 25.625 65.740 1.00 17.14 107 PRO A N 1
ATOM 708 C CA . PRO A 1 107 ? 52.675 25.124 64.506 1.00 17.30 107 PRO A CA 1
ATOM 709 C C . PRO A 1 107 ? 53.421 23.811 64.683 1.00 18.09 107 PRO A C 1
ATOM 710 O O . PRO A 1 107 ? 53.846 23.465 65.790 1.00 18.31 107 PRO A O 1
ATOM 714 N N . GLU A 1 108 ? 53.581 23.097 63.578 1.00 18.77 108 GLU A N 1
ATOM 715 C CA . GLU A 1 108 ? 54.233 21.799 63.617 1.00 19.91 108 GLU A CA 1
ATOM 716 C C . GLU A 1 108 ? 55.628 21.872 64.244 1.00 19.69 108 GLU A C 1
ATOM 717 O O . GLU A 1 108 ? 55.973 21.000 65.049 1.00 19.49 108 GLU A O 1
ATOM 723 N N . LYS A 1 109 ? 56.411 22.903 63.908 1.00 19.32 109 LYS A N 1
ATOM 724 C CA . LYS A 1 109 ? 57.742 23.088 64.512 1.00 18.48 109 LYS A CA 1
ATOM 725 C C . LYS A 1 109 ? 57.706 23.125 66.039 1.00 18.46 109 LYS A C 1
ATOM 726 O O . LYS A 1 109 ? 58.563 22.540 66.707 1.00 17.93 109 LYS A O 1
ATOM 728 N N . THR A 1 110 ? 56.726 23.852 66.573 1.00 17.04 110 THR A N 1
ATOM 729 C CA . THR A 1 110 ? 56.537 23.983 68.012 1.00 18.06 110 THR A CA 1
ATOM 730 C C . THR A 1 110 ? 56.086 22.653 68.625 1.00 17.10 110 THR A C 1
ATOM 731 O O . THR A 1 110 ? 56.631 22.226 69.647 1.00 17.04 110 THR A O 1
ATOM 735 N N . LEU A 1 111 ? 55.166 21.952 67.961 1.00 16.92 111 LEU A N 1
ATOM 736 C CA . LEU A 1 111 ? 54.740 20.642 68.487 1.00 17.61 111 LEU A CA 1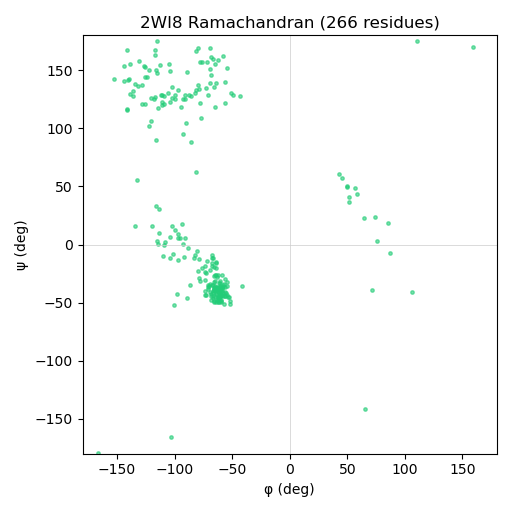
ATOM 737 C C . LEU A 1 111 ? 55.899 19.659 68.533 1.00 18.35 111 LEU A C 1
ATOM 738 O O . LEU A 1 111 ? 56.040 18.891 69.481 1.00 18.61 111 LEU A O 1
ATOM 743 N N . GLN A 1 112 ? 56.748 19.691 67.505 1.00 19.31 112 GLN A N 1
ATOM 744 C CA . GLN A 1 112 ? 57.953 18.858 67.497 1.00 19.90 112 GLN A CA 1
ATOM 745 C C . GLN A 1 112 ? 58.880 19.198 68.666 1.00 19.73 112 GLN A C 1
ATOM 746 O O . GLN A 1 112 ? 59.390 18.301 69.344 1.00 20.46 112 GLN A O 1
ATOM 752 N N . LYS A 1 113 ? 59.066 20.491 68.916 1.00 19.64 113 LYS A N 1
ATOM 753 C CA . LYS A 1 113 ? 59.884 20.956 70.044 1.00 19.12 113 LYS A CA 1
ATOM 754 C C . LYS A 1 113 ? 59.317 20.436 71.370 1.00 19.30 113 LYS A C 1
ATOM 755 O O . LYS A 1 113 ? 60.050 19.887 72.191 1.00 18.51 113 LYS A O 1
ATOM 761 N N . ILE A 1 114 ? 58.020 20.615 71.584 1.00 19.42 114 ILE A N 1
ATOM 762 C CA . ILE A 1 114 ? 57.400 20.133 72.809 1.00 19.35 114 ILE A CA 1
ATOM 763 C C . ILE A 1 114 ? 57.599 18.623 72.993 1.00 20.43 114 ILE A C 1
ATOM 764 O O . ILE A 1 114 ? 57.807 18.159 74.117 1.00 20.74 114 ILE A O 1
ATOM 769 N N . SER A 1 115 ? 57.568 17.862 71.898 1.00 21.16 115 SER A N 1
ATOM 770 C CA . SER A 1 115 ? 57.658 16.404 71.973 1.00 21.94 115 SER A CA 1
ATOM 771 C C . SER A 1 115 ? 59.024 15.917 72.454 1.00 22.57 115 SER A C 1
ATOM 772 O O . SER A 1 115 ? 59.153 14.775 72.903 1.00 22.72 115 SER A O 1
ATOM 775 N N . THR A 1 116 ? 60.027 16.792 72.433 1.00 22.54 116 THR A N 1
ATOM 776 C CA . THR A 1 116 ? 61.336 16.410 72.972 1.00 23.11 116 THR A CA 1
ATOM 777 C C . THR A 1 116 ? 61.264 16.319 74.497 1.00 23.50 116 THR A C 1
ATOM 778 O O . THR A 1 116 ? 62.162 15.754 75.142 1.00 23.86 116 THR A O 1
ATOM 782 N N . ALA A 1 117 ? 60.184 16.864 75.059 1.00 22.99 117 ALA A N 1
ATOM 783 C CA . ALA A 1 117 ? 59.967 16.878 76.501 1.00 23.37 117 ALA A CA 1
ATOM 784 C C . ALA A 1 117 ? 59.068 15.766 77.026 1.00 22.90 117 ALA A C 1
ATOM 785 O O . ALA A 1 117 ? 59.014 15.545 78.239 1.00 23.64 117 ALA A O 1
ATOM 787 N N . GLY A 1 118 ? 58.364 15.079 76.124 1.00 21.65 118 GLY A N 1
ATOM 788 C CA . GLY A 1 118 ? 57.477 13.989 76.489 1.00 20.14 118 GLY A CA 1
ATOM 789 C C . GLY A 1 118 ? 56.451 13.729 75.405 1.00 19.40 118 GLY A C 1
ATOM 790 O O . GLY A 1 118 ? 56.340 14.498 74.447 1.00 19.41 118 GLY A O 1
ATOM 791 N N . THR A 1 119 ? 55.720 12.628 75.533 1.00 17.94 119 THR A N 1
ATOM 792 C CA . THR A 1 119 ? 54.652 12.281 74.611 1.00 17.66 119 THR A CA 1
ATOM 793 C C . THR A 1 119 ? 53.637 13.416 74.529 1.00 17.37 119 THR A C 1
ATOM 794 O O . THR A 1 119 ? 53.039 13.784 75.521 1.00 18.42 119 THR A O 1
ATOM 798 N N . THR A 1 120 ? 53.441 13.933 73.330 1.00 16.63 120 THR A N 1
ATOM 799 C CA . THR A 1 120 ? 52.648 15.132 73.114 1.00 16.98 120 THR A CA 1
ATOM 800 C C . THR A 1 120 ? 51.432 14.865 72.274 1.00 17.44 120 THR A C 1
ATOM 801 O O . THR A 1 120 ? 51.510 14.296 71.184 1.00 19.07 120 THR A O 1
ATOM 805 N N . ILE A 1 121 ? 50.280 15.258 72.798 1.00 16.02 121 ILE A N 1
ATOM 806 C CA . ILE A 1 121 ? 49.030 15.170 72.031 1.00 15.85 121 ILE A CA 1
ATOM 807 C C . ILE A 1 121 ? 48.474 16.577 71.755 1.00 15.68 121 ILE A C 1
ATOM 808 O O . ILE A 1 121 ? 48.169 17.310 72.716 1.00 16.22 121 ILE A O 1
ATOM 813 N N . PRO A 1 122 ? 48.359 16.986 70.459 1.00 15.33 122 PRO A N 1
ATOM 814 C CA . PRO A 1 122 ? 47.791 18.322 70.154 1.00 15.98 122 PRO A CA 1
ATOM 815 C C . PRO A 1 122 ? 46.283 18.303 70.296 1.00 16.05 122 PRO A C 1
ATOM 816 O O . PRO A 1 122 ? 45.612 17.666 69.493 1.00 16.03 122 PRO A O 1
ATOM 820 N N . VAL A 1 123 ? 45.762 18.948 71.332 1.00 16.30 123 VAL A N 1
ATOM 821 C CA . VAL A 1 123 ? 44.319 18.963 71.580 1.00 17.10 123 VAL A CA 1
ATOM 822 C C . VAL A 1 123 ? 43.674 20.005 70.699 1.00 17.26 123 VAL A C 1
ATOM 823 O O . VAL A 1 123 ? 44.154 21.108 70.542 1.00 17.85 123 VAL A O 1
ATOM 827 N N . SER A 1 124 ? 42.597 19.599 70.058 1.00 17.91 124 SER A N 1
ATOM 828 C CA . SER A 1 124 ? 41.894 20.464 69.133 1.00 17.89 124 SER A CA 1
ATOM 829 C C . SER A 1 124 ? 41.201 21.613 69.832 1.00 18.60 124 SER A C 1
ATOM 830 O O . SER A 1 124 ? 40.566 21.430 70.866 1.00 20.16 124 SER A O 1
ATOM 833 N N . HIS A 1 125 ? 41.271 22.789 69.224 1.00 19.25 125 HIS A N 1
ATOM 834 C CA . HIS A 1 125 ? 40.597 23.974 69.757 1.00 20.11 125 HIS A CA 1
ATOM 835 C C . HIS A 1 125 ? 39.221 24.185 69.103 1.00 20.68 125 HIS A C 1
ATOM 836 O O . HIS A 1 125 ? 38.568 25.187 69.348 1.00 22.84 125 HIS A O 1
ATOM 843 N N . ILE A 1 126 ? 38.791 23.245 68.271 1.00 21.14 126 ILE A N 1
ATOM 844 C CA . ILE A 1 126 ? 37.531 23.364 67.516 1.00 21.02 126 ILE A CA 1
ATOM 845 C C . ILE A 1 126 ? 36.392 22.868 68.395 1.00 20.58 126 ILE A C 1
ATOM 846 O O . ILE A 1 126 ? 36.473 21.772 68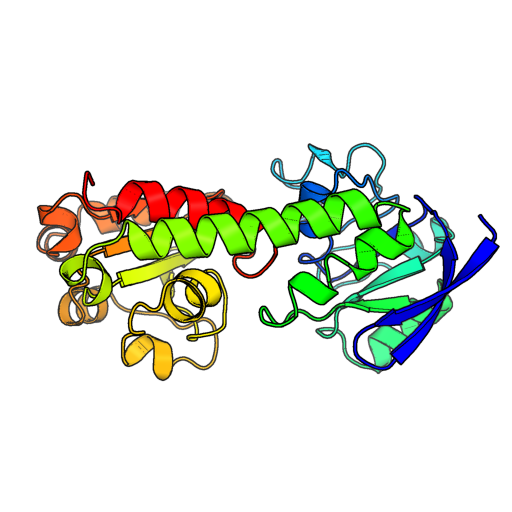.942 1.00 19.63 126 ILE A O 1
ATOM 851 N N . SER A 1 127 ? 35.352 23.684 68.552 1.00 19.16 127 SER A N 1
ATOM 852 C CA . SER A 1 127 ? 34.278 23.389 69.504 1.00 19.68 127 SER A CA 1
ATOM 853 C C . SER A 1 127 ? 33.568 22.091 69.190 1.00 19.22 127 SER A C 1
ATOM 854 O O . SER A 1 127 ? 33.128 21.389 70.106 1.00 19.09 127 SER A O 1
ATOM 857 N N . SER A 1 128 ? 33.462 21.756 67.909 1.00 19.63 128 SER A N 1
ATOM 858 C CA . SER A 1 128 ? 32.781 20.527 67.534 1.00 18.93 128 SER A CA 1
ATOM 859 C C . SER A 1 128 ? 33.479 19.263 68.043 1.00 18.36 128 SER A C 1
ATOM 860 O O . SER A 1 128 ? 32.864 18.181 68.085 1.00 18.14 128 SER A O 1
ATOM 863 N N . ASN A 1 129 ? 34.728 19.404 68.475 1.00 16.08 129 ASN A N 1
ATOM 864 C CA . ASN A 1 129 ? 35.461 18.296 69.104 1.00 16.27 129 ASN A CA 1
ATOM 865 C C . ASN A 1 129 ? 35.365 18.257 70.614 1.00 15.54 129 ASN A C 1
ATOM 866 O O . ASN A 1 129 ? 36.149 17.583 71.259 1.00 15.75 129 ASN A O 1
ATOM 871 N N . TRP A 1 130 ? 34.386 18.950 71.185 1.00 15.74 130 TRP A N 1
ATOM 872 C CA . TRP A 1 130 ? 34.311 19.054 72.638 1.00 15.14 130 TRP A CA 1
ATOM 873 C C . TRP A 1 130 ? 34.209 17.740 73.350 1.00 15.25 130 TRP A C 1
ATOM 874 O O . TRP A 1 130 ? 34.821 17.570 74.403 1.00 14.13 130 TRP A O 1
ATOM 885 N N . LYS A 1 131 ? 33.487 16.791 72.767 1.00 14.36 131 LYS A N 1
ATOM 886 C CA . LYS A 1 131 ? 33.300 15.506 73.422 1.00 14.13 131 LYS A CA 1
ATOM 887 C C . LYS A 1 131 ? 34.586 14.718 73.329 1.00 14.21 131 LYS A C 1
ATOM 888 O O . LYS A 1 131 ? 34.999 14.089 74.294 1.00 13.38 131 LYS A O 1
ATOM 894 N N . GLU A 1 132 ? 35.210 14.739 72.158 1.00 13.91 132 GLU A N 1
ATOM 895 C CA . GLU A 1 132 ? 36.474 14.029 71.949 1.00 14.64 132 GLU A CA 1
ATOM 896 C C . GLU A 1 132 ? 37.565 14.569 72.885 1.00 14.63 132 GLU A C 1
ATOM 897 O O . GLU A 1 132 ? 38.385 13.811 73.405 1.00 14.65 132 GLU A O 1
ATOM 903 N N . ASN A 1 133 ? 37.592 15.885 73.104 1.00 15.54 133 ASN A N 1
ATOM 904 C CA . ASN A 1 133 ? 38.598 16.470 74.028 1.00 16.28 133 ASN A CA 1
ATOM 905 C C . ASN A 1 133 ? 38.389 16.005 75.465 1.00 16.80 133 ASN A C 1
ATOM 906 O O . ASN A 1 133 ? 39.360 15.665 76.181 1.00 16.61 133 ASN A O 1
ATOM 911 N N A MET A 1 134 ? 37.141 15.974 75.911 0.50 16.83 134 MET A N 1
ATOM 912 N N B MET A 1 134 ? 37.122 16.005 75.883 0.50 17.48 134 MET A N 1
ATOM 913 C CA A MET A 1 134 ? 36.885 15.542 77.271 0.50 16.93 134 MET A CA 1
ATOM 914 C CA B MET A 1 134 ? 36.719 15.540 77.204 0.50 18.51 134 MET A CA 1
ATOM 915 C C A MET A 1 134 ? 37.119 14.035 77.429 0.50 16.59 134 MET A C 1
ATOM 916 C C B MET A 1 134 ? 37.123 14.078 77.392 0.50 17.35 134 MET A C 1
ATOM 917 O O A MET A 1 134 ? 37.620 13.573 78.467 0.50 16.16 134 MET A O 1
ATOM 918 O O B MET A 1 134 ? 37.742 13.705 78.402 0.50 17.05 134 MET A O 1
ATOM 927 N N . MET A 1 135 ? 36.805 13.265 76.386 1.00 16.21 135 MET A N 1
ATOM 928 C CA . MET A 1 135 ? 37.077 11.825 76.434 1.00 16.40 135 MET A CA 1
ATOM 929 C C . MET A 1 135 ? 38.562 11.506 76.436 1.00 16.38 135 MET A C 1
ATOM 930 O O . MET A 1 135 ? 38.982 10.569 77.133 1.00 16.06 135 MET A O 1
ATOM 935 N N . LEU A 1 136 ? 39.353 12.290 75.702 1.00 15.09 136 LEU A N 1
ATOM 936 C CA . LEU A 1 136 ? 40.798 12.155 75.769 1.00 14.88 136 LEU A CA 1
ATOM 937 C C . LEU A 1 136 ? 41.259 12.340 77.223 1.00 13.83 136 LEU A C 1
ATOM 938 O O . LEU A 1 136 ? 41.970 11.492 77.784 1.00 14.29 136 LEU A O 1
ATOM 943 N N . LEU A 1 137 ? 40.833 13.417 77.879 1.00 13.96 137 LEU A N 1
ATOM 944 C CA . LEU A 1 137 ? 41.339 13.618 79.233 1.00 14.61 137 LEU A CA 1
ATOM 945 C C . LEU A 1 137 ? 40.851 12.495 80.186 1.00 15.56 137 LEU A C 1
ATOM 946 O O . LEU A 1 137 ? 41.579 12.028 81.075 1.00 15.91 137 LEU A O 1
ATOM 951 N N . ALA A 1 138 ? 39.614 12.065 79.984 1.00 16.61 138 ALA A N 1
ATOM 952 C CA . ALA A 1 138 ? 38.987 10.963 80.749 1.00 17.43 138 ALA A CA 1
ATOM 953 C C . ALA A 1 138 ? 39.771 9.678 80.581 1.00 17.64 138 ALA A C 1
ATOM 954 O O . ALA A 1 138 ? 40.020 8.971 81.547 1.00 17.18 138 ALA A O 1
ATOM 956 N N . GLN A 1 139 ? 40.176 9.378 79.352 1.00 16.32 139 GLN A N 1
ATOM 957 C CA . GLN A 1 139 ? 41.001 8.188 79.064 1.00 16.82 139 GLN A CA 1
ATOM 958 C C . GLN A 1 139 ? 42.384 8.231 79.669 1.00 16.86 139 GLN A C 1
ATOM 959 O O . GLN A 1 139 ? 42.928 7.203 80.037 1.00 17.88 139 GLN A O 1
ATOM 965 N N . LEU A 1 140 ? 42.960 9.421 79.780 1.00 15.50 140 LEU A N 1
ATOM 966 C CA . LEU A 1 140 ? 44.259 9.571 80.438 1.00 16.23 140 LEU A CA 1
ATOM 967 C C . LEU A 1 140 ? 44.175 9.411 81.953 1.00 16.41 140 LEU A C 1
ATOM 968 O O . LEU A 1 140 ? 45.171 9.066 82.590 1.00 17.43 140 LEU A O 1
ATOM 973 N N . THR A 1 141 ? 43.006 9.661 82.534 1.00 16.94 141 THR A N 1
ATOM 974 C CA . THR A 1 141 ? 42.860 9.751 83.987 1.00 17.43 141 THR A CA 1
ATOM 975 C C . THR A 1 141 ? 41.976 8.682 84.650 1.00 17.50 141 THR A C 1
ATOM 976 O O . THR A 1 141 ? 41.766 8.723 85.853 1.00 18.29 141 THR A O 1
ATOM 980 N N . GLY A 1 142 ? 41.473 7.732 83.867 1.00 17.93 142 GLY A N 1
ATOM 981 C CA . GLY A 1 142 ? 40.594 6.682 84.369 1.00 19.24 142 GLY A CA 1
ATOM 982 C C . GLY A 1 142 ? 39.201 7.173 84.681 1.00 19.84 142 GLY A C 1
ATOM 983 O O . GLY A 1 142 ? 38.474 6.569 85.467 1.00 20.70 142 GLY A O 1
ATOM 984 N N . LYS A 1 143 ? 38.812 8.265 84.044 1.00 19.33 143 LYS A N 1
ATOM 985 C CA . LYS A 1 143 ? 37.545 8.905 84.327 1.00 19.66 143 LYS A CA 1
ATOM 986 C C . LYS A 1 143 ? 36.557 8.834 83.174 1.00 19.76 143 LYS A C 1
ATOM 987 O O . LYS A 1 143 ? 35.682 9.692 83.033 1.00 20.60 143 LYS A O 1
ATOM 993 N N . GLU A 1 144 ? 36.658 7.766 82.381 1.00 20.09 144 GLU A N 1
ATOM 994 C CA . GLU A 1 144 ? 35.687 7.513 81.327 1.00 20.12 144 GLU A CA 1
ATOM 995 C C . GLU A 1 144 ? 34.227 7.488 81.797 1.00 20.38 144 GLU A C 1
ATOM 996 O O . GLU A 1 144 ? 33.383 8.096 81.154 1.00 20.29 144 GLU A O 1
ATOM 1002 N N . LYS A 1 145 ? 33.937 6.815 82.911 1.00 21.46 145 LYS A N 1
ATOM 1003 C CA . LYS A 1 145 ? 32.546 6.695 83.379 1.00 21.70 145 LYS A CA 1
ATOM 1004 C C . LYS A 1 145 ? 31.975 8.081 83.683 1.00 21.55 145 LYS A C 1
ATOM 1005 O O . LYS A 1 145 ? 30.850 8.404 83.296 1.00 21.80 145 LYS A O 1
ATOM 1011 N N . LYS A 1 146 ? 32.763 8.896 84.380 1.00 20.75 146 LYS A N 1
ATOM 1012 C CA . LYS A 1 146 ? 32.348 10.262 84.707 1.00 20.75 146 LYS A CA 1
ATOM 1013 C C . LYS A 1 146 ? 32.114 11.126 83.452 1.00 21.16 146 LYS A C 1
ATOM 1014 O O . LYS A 1 146 ? 31.102 11.833 83.342 1.00 20.14 146 LYS A O 1
ATOM 1020 N N . ALA A 1 147 ? 33.079 11.113 82.535 1.00 19.91 147 ALA A N 1
ATOM 1021 C CA . ALA A 1 147 ? 32.957 11.821 81.273 1.00 19.64 147 ALA A CA 1
ATOM 1022 C C . ALA A 1 147 ? 31.758 11.373 80.444 1.00 19.93 147 ALA A C 1
ATOM 1023 O O . ALA A 1 147 ? 31.052 12.221 79.899 1.00 19.42 147 ALA A O 1
ATOM 1025 N N . LYS A 1 148 ? 31.523 10.061 80.359 1.00 19.20 148 LYS A N 1
ATOM 1026 C CA . LYS A 1 148 ? 30.360 9.572 79.618 1.00 20.08 148 LYS A CA 1
ATOM 1027 C C . LYS A 1 148 ? 29.040 10.025 80.233 1.00 19.91 148 LYS A C 1
ATOM 1028 O O . LYS A 1 148 ? 28.108 10.344 79.505 1.00 19.37 148 LYS A O 1
ATOM 1034 N N . LYS A 1 149 ? 28.965 10.054 81.561 1.00 19.82 149 LYS A N 1
ATOM 1035 C CA . LYS A 1 149 ? 27.776 10.560 82.266 1.00 20.66 149 LYS A CA 1
ATOM 1036 C C . LYS A 1 149 ? 27.562 12.047 81.996 1.00 20.27 149 LYS A C 1
ATOM 1037 O O . LYS A 1 149 ? 26.434 12.482 81.763 1.00 19.88 149 LYS A O 1
ATOM 1043 N N . ILE A 1 150 ? 28.646 12.826 81.999 1.00 20.70 150 ILE A N 1
ATOM 1044 C CA . ILE A 1 150 ? 28.548 14.273 81.783 1.00 20.29 150 ILE A CA 1
ATOM 1045 C C . ILE A 1 150 ? 28.031 14.556 80.374 1.00 19.87 150 ILE A C 1
ATOM 1046 O O . ILE A 1 150 ? 27.153 15.399 80.183 1.00 19.72 150 ILE A O 1
ATOM 1051 N N . ILE A 1 151 ? 28.542 13.817 79.392 1.00 18.93 151 ILE A N 1
ATOM 1052 C CA . ILE A 1 151 ? 28.093 13.940 78.017 1.00 20.15 151 ILE A CA 1
ATOM 1053 C C . ILE A 1 151 ? 26.618 13.515 77.873 1.00 20.41 151 ILE A C 1
ATOM 1054 O O . ILE A 1 151 ? 25.811 14.225 77.246 1.00 21.52 151 ILE A O 1
ATOM 1059 N N . ALA A 1 152 ? 26.267 12.387 78.490 1.00 20.47 152 ALA A N 1
ATOM 1060 C CA . ALA A 1 152 ? 24.888 11.886 78.485 1.00 20.69 152 ALA A CA 1
ATOM 1061 C C . ALA A 1 152 ? 23.935 12.889 79.132 1.00 20.62 152 ALA A C 1
ATOM 1062 O O . ALA A 1 152 ? 22.869 13.151 78.602 1.00 21.63 152 ALA A O 1
ATOM 1064 N N . ASP A 1 153 ? 24.339 13.472 80.256 1.00 19.90 153 ASP A N 1
ATOM 1065 C CA . ASP A 1 153 ? 23.504 14.451 80.927 1.00 20.44 153 ASP A CA 1
ATOM 1066 C C . ASP A 1 153 ? 23.349 15.688 80.083 1.00 20.39 153 ASP A C 1
ATOM 1067 O O . ASP A 1 153 ? 22.276 16.299 80.068 1.00 20.31 153 ASP A O 1
ATOM 1072 N N . TYR A 1 154 ? 24.425 16.100 79.418 1.00 20.08 154 TYR A N 1
ATOM 1073 C CA . TYR A 1 154 ? 24.347 17.282 78.564 1.00 19.38 154 TYR A CA 1
ATOM 1074 C C . TYR A 1 154 ? 23.375 17.053 77.418 1.00 19.73 154 TYR A C 1
ATOM 1075 O O . TYR A 1 154 ? 22.529 17.901 77.144 1.00 19.05 154 TYR A O 1
ATOM 1084 N N . GLU A 1 155 ? 23.491 15.913 76.737 1.00 20.96 155 GLU A N 1
ATOM 1085 C CA . GLU A 1 155 ? 22.545 15.582 75.668 1.00 22.01 155 GLU A CA 1
ATOM 1086 C C . GLU A 1 155 ? 21.098 15.587 76.162 1.00 22.07 155 GLU A C 1
ATOM 1087 O O . GLU A 1 155 ? 20.224 16.166 75.509 1.00 22.01 155 GLU A O 1
ATOM 1093 N N . GLN A 1 156 ? 20.860 14.989 77.326 1.00 21.35 156 GLN A N 1
ATOM 1094 C CA . GLN A 1 156 ? 19.522 14.938 77.896 1.00 20.83 156 GLN A CA 1
ATOM 1095 C C . GLN A 1 156 ? 19.026 16.324 78.305 1.00 20.05 156 GLN A C 1
ATOM 1096 O O . GLN A 1 156 ? 17.880 16.696 78.010 1.00 20.28 156 GLN A O 1
ATOM 1102 N N . ASP A 1 157 ? 19.895 17.102 78.954 1.00 18.93 157 ASP A N 1
ATOM 1103 C CA . ASP A 1 157 ? 19.502 18.432 79.397 1.00 19.05 157 ASP A CA 1
ATOM 1104 C C . ASP A 1 157 ? 19.261 19.296 78.191 1.00 17.90 157 ASP A C 1
ATOM 1105 O O . ASP A 1 157 ? 18.369 20.142 78.217 1.00 18.29 157 ASP A O 1
ATOM 1110 N N . LEU A 1 158 ? 20.031 19.089 77.116 1.00 18.47 158 LEU A N 1
ATOM 1111 C CA . LEU A 1 158 ? 19.850 19.905 75.935 1.00 17.65 158 LEU A CA 1
ATOM 1112 C C . LEU A 1 158 ? 18.510 19.596 75.272 1.00 18.35 158 LEU A C 1
ATOM 1113 O O . LEU A 1 158 ? 17.790 20.498 74.883 1.00 18.76 158 LEU A O 1
ATOM 1118 N N . LYS A 1 159 ? 18.185 18.318 75.150 1.00 19.07 159 LYS A N 1
ATOM 1119 C CA . LYS A 1 159 ? 16.891 17.920 74.552 1.00 19.74 159 LYS A CA 1
ATOM 1120 C C . LYS A 1 159 ? 15.744 18.495 75.382 1.00 20.09 159 LYS A C 1
ATOM 1121 O O . LYS A 1 159 ? 14.809 19.074 74.818 1.00 19.92 159 LYS A O 1
ATOM 1123 N N . GLU A 1 160 ? 15.855 18.389 76.708 1.00 19.56 160 GLU A N 1
ATOM 1124 C CA . GLU A 1 160 ? 14.828 18.884 77.636 1.00 20.42 160 GLU A CA 1
ATOM 1125 C C . GLU A 1 160 ? 14.661 20.386 77.510 1.00 20.20 160 GLU A C 1
ATOM 1126 O O . GLU A 1 160 ? 13.547 20.893 77.399 1.00 20.72 160 GLU A O 1
ATOM 1132 N N . THR A 1 161 ? 15.780 21.100 77.510 1.00 19.77 161 THR A N 1
ATOM 1133 C CA . THR A 1 161 ? 15.770 22.552 77.354 1.00 18.88 161 THR A CA 1
ATOM 1134 C C . THR A 1 161 ? 15.100 22.946 76.043 1.00 18.92 161 THR A C 1
ATOM 1135 O O . THR A 1 161 ? 14.298 23.869 76.015 1.00 19.01 161 THR A O 1
ATOM 1139 N N . LYS A 1 162 ? 15.423 22.245 74.960 1.00 19.02 162 LYS A N 1
ATOM 1140 C CA . LYS A 1 162 ? 14.827 22.569 73.661 1.00 19.55 162 LYS A CA 1
ATOM 1141 C C . LYS A 1 162 ? 13.311 22.341 73.668 1.00 20.61 162 LYS A C 1
ATOM 1142 O O . LYS A 1 162 ? 12.563 23.137 73.098 1.00 21.36 162 LYS A O 1
ATOM 1148 N N . THR A 1 163 ? 12.855 21.275 74.324 1.00 21.79 163 THR A N 1
ATOM 1149 C CA . THR A 1 163 ? 11.420 21.061 74.533 1.00 21.94 163 THR A CA 1
ATOM 1150 C C . THR A 1 163 ? 10.755 22.233 75.294 1.00 22.30 163 THR A C 1
ATOM 1151 O O . THR A 1 163 ? 9.655 22.673 74.934 1.00 21.95 163 THR A O 1
ATOM 1155 N N . LYS A 1 164 ? 11.439 22.746 76.313 1.00 22.39 164 LYS A N 1
ATOM 1156 C CA . LYS A 1 164 ? 10.919 23.802 77.200 1.00 22.63 164 LYS A CA 1
ATOM 1157 C C . LYS A 1 164 ? 10.975 25.232 76.627 1.00 22.95 164 LYS A C 1
ATOM 1158 O O . LYS A 1 164 ? 10.379 26.175 77.182 1.00 23.09 164 LYS A O 1
ATOM 1164 N N . ILE A 1 165 ? 11.696 25.411 75.533 1.00 22.46 165 ILE A N 1
ATOM 1165 C CA . ILE A 1 165 ? 11.787 26.710 74.882 1.00 22.63 165 ILE A CA 1
ATOM 1166 C C . ILE A 1 165 ? 10.674 26.753 73.856 1.00 23.01 165 ILE A C 1
ATOM 1167 O O . ILE A 1 165 ? 10.570 25.854 73.009 1.00 22.77 165 ILE A O 1
ATOM 1172 N N . ASN A 1 166 ? 9.818 27.768 73.923 1.00 23.49 166 ASN A N 1
ATOM 1173 C CA . ASN A 1 166 ? 8.706 27.756 72.988 1.00 24.24 166 ASN A CA 1
ATOM 1174 C C . ASN A 1 166 ? 9.127 28.247 71.619 1.00 24.13 166 ASN A C 1
ATOM 1175 O O . ASN A 1 166 ? 10.251 28.750 71.440 1.00 23.64 166 ASN A O 1
ATOM 1180 N N . ASP A 1 167 ? 8.252 28.068 70.639 1.00 24.53 167 ASP A N 1
ATOM 1181 C CA . ASP A 1 167 ? 8.632 28.366 69.270 1.00 24.83 167 ASP A CA 1
ATOM 1182 C C . ASP A 1 167 ? 8.994 29.824 69.073 1.00 24.52 167 ASP A C 1
ATOM 1183 O O . ASP A 1 167 ? 9.875 30.143 68.296 1.00 24.43 167 ASP A O 1
ATOM 1188 N N . LYS A 1 168 ? 8.337 30.707 69.808 1.00 23.90 168 LYS A N 1
ATOM 1189 C CA . LYS A 1 168 ? 8.687 32.120 69.783 1.00 23.53 168 LYS A CA 1
ATOM 1190 C C . LYS A 1 168 ? 10.133 32.423 70.219 1.00 22.93 168 LYS A C 1
A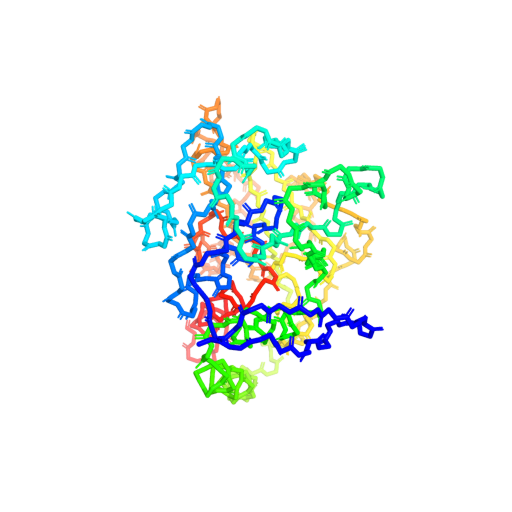TOM 1191 O O . LYS A 1 168 ? 10.836 33.163 69.531 1.00 22.23 168 LYS A O 1
ATOM 1197 N N . ALA A 1 169 ? 10.585 31.865 71.347 1.00 21.29 169 ALA A N 1
ATOM 1198 C CA . ALA A 1 169 ? 11.974 32.022 71.773 1.00 20.82 169 ALA A CA 1
ATOM 1199 C C . ALA A 1 169 ? 12.943 31.368 70.790 1.00 19.79 169 ALA A C 1
ATOM 1200 O O . ALA A 1 169 ? 14.019 31.908 70.493 1.00 19.27 169 ALA A O 1
ATOM 1202 N N . LYS A 1 170 ? 12.534 30.224 70.268 1.00 18.44 170 LYS A N 1
ATOM 1203 C CA . LYS A 1 170 ? 13.320 29.499 69.268 1.00 19.18 170 LYS A CA 1
ATOM 1204 C C . LYS A 1 170 ? 13.549 30.332 67.996 1.00 18.89 170 LYS A C 1
ATOM 1205 O O . LYS A 1 170 ? 14.614 30.232 67.368 1.00 18.93 170 LYS A O 1
ATOM 1211 N N . ASP A 1 171 ? 12.551 31.127 67.622 1.00 18.13 171 ASP A N 1
ATOM 1212 C CA . ASP A 1 171 ? 12.619 31.997 66.454 1.00 17.65 171 ASP A CA 1
ATOM 1213 C C . ASP A 1 171 ? 13.142 33.403 66.738 1.00 16.23 171 ASP A C 1
ATOM 1214 O O . ASP A 1 171 ? 13.189 34.257 65.839 1.00 16.80 171 ASP A O 1
ATOM 1219 N N . SER A 1 172 ? 13.582 33.635 67.965 1.00 15.84 172 SER A N 1
ATOM 1220 C CA . SER A 1 172 ? 14.006 34.958 68.361 1.00 15.44 172 SER A CA 1
ATOM 1221 C C . SER A 1 172 ? 15.448 35.188 67.936 1.00 15.05 172 SER A C 1
ATOM 1222 O O . SER A 1 172 ? 16.166 34.246 67.540 1.00 13.69 172 SER A O 1
ATOM 1225 N N A LYS A 1 173 ? 15.880 36.444 68.016 0.50 14.39 173 LYS A N 1
ATOM 1226 N N B LYS A 1 173 ? 15.864 36.447 68.002 0.50 14.38 173 LYS A N 1
ATOM 1227 C CA A LYS A 1 173 ? 17.241 36.834 67.665 0.50 14.95 173 LYS A CA 1
ATOM 1228 C CA B LYS A 1 173 ? 17.228 36.847 67.703 0.50 14.96 173 LYS A CA 1
ATOM 1229 C C A LYS A 1 173 ? 18.092 36.944 68.916 0.50 14.24 173 LYS A C 1
ATOM 1230 C C B LYS A 1 173 ? 18.007 36.870 68.992 0.50 14.30 173 LYS A C 1
ATOM 1231 O O A LYS A 1 173 ? 17.928 37.866 69.710 0.50 14.64 173 LYS A O 1
ATOM 1232 O O B LYS A 1 173 ? 17.695 37.646 69.893 0.50 14.66 173 LYS A O 1
ATOM 1243 N N . ALA A 1 174 ? 18.998 35.991 69.096 1.00 13.51 174 ALA A N 1
ATOM 1244 C CA . ALA A 1 174 ? 19.904 36.006 70.258 1.00 14.53 174 ALA A CA 1
ATOM 1245 C C . ALA A 1 174 ? 21.320 36.243 69.818 1.00 14.16 174 ALA A C 1
ATOM 1246 O O . ALA A 1 174 ? 21.736 35.810 68.755 1.00 13.97 174 ALA A O 1
ATOM 1248 N N . LEU A 1 175 ? 22.090 36.926 70.650 1.00 12.76 175 LEU A N 1
ATOM 1249 C CA . LEU A 1 175 ? 23.443 37.315 70.318 1.00 13.54 175 LEU A CA 1
ATOM 1250 C C . LEU A 1 175 ? 24.334 37.239 71.553 1.00 13.59 175 LEU A C 1
ATOM 1251 O O . LEU A 1 175 ? 23.914 37.585 72.689 1.00 14.72 175 LEU A O 1
ATOM 1256 N N . VAL A 1 176 ? 25.565 36.762 71.349 1.00 12.60 176 VAL A N 1
ATOM 1257 C CA . VAL A 1 176 ? 26.597 36.771 72.365 1.00 13.03 176 VAL A CA 1
ATOM 1258 C C . VAL A 1 176 ? 27.653 37.804 71.988 1.00 12.53 176 VAL A C 1
ATOM 1259 O O . VAL A 1 176 ? 28.252 37.750 70.904 1.00 14.13 176 VAL A O 1
ATOM 1263 N N . ILE A 1 177 ? 27.850 38.769 72.857 1.00 12.63 177 ILE A N 1
ATOM 1264 C CA . ILE A 1 177 ? 28.950 39.721 72.700 1.00 13.06 177 ILE A CA 1
ATOM 1265 C C . ILE A 1 177 ? 29.929 39.581 73.875 1.00 14.00 177 ILE A C 1
ATOM 1266 O O . ILE A 1 177 ? 29.539 39.172 74.981 1.00 14.14 177 ILE A O 1
ATOM 1271 N N . ARG A 1 178 ? 31.194 39.877 73.606 1.00 13.53 178 ARG A N 1
ATOM 1272 C CA . ARG A 1 178 ? 32.201 39.908 74.636 1.00 13.29 178 ARG A CA 1
ATOM 1273 C C . ARG A 1 178 ? 32.899 41.234 74.522 1.00 13.97 178 ARG A C 1
ATOM 1274 O O . ARG A 1 178 ? 33.203 41.688 73.427 1.00 13.95 178 ARG A O 1
ATOM 1282 N N . ILE A 1 179 ? 33.140 41.856 75.670 1.00 13.83 179 ILE A N 1
ATOM 1283 C CA . ILE A 1 179 ? 33.818 43.147 75.716 1.00 14.18 179 ILE A CA 1
ATOM 1284 C C . ILE A 1 179 ? 35.238 42.946 76.175 1.00 14.59 179 ILE A C 1
ATOM 1285 O O . ILE A 1 179 ? 35.484 42.374 77.239 1.00 15.15 179 ILE A O 1
ATOM 1290 N N . ARG A 1 180 ? 36.176 43.384 75.332 1.00 15.20 180 ARG A N 1
ATOM 1291 C CA . ARG A 1 180 ? 37.604 43.192 75.577 1.00 15.44 180 ARG A CA 1
ATOM 1292 C C . ARG A 1 180 ? 38.295 44.475 75.190 1.00 16.36 180 ARG A C 1
ATOM 1293 O O . ARG A 1 180 ? 38.042 45.005 74.109 1.00 16.50 180 ARG A O 1
ATOM 1301 N N . GLN A 1 181 ? 39.131 44.978 76.094 1.00 17.08 181 GLN A N 1
ATOM 1302 C CA . GLN A 1 181 ? 39.820 46.256 75.936 1.00 18.90 181 GLN A CA 1
ATOM 1303 C C . GLN A 1 181 ? 38.831 47.357 75.580 1.00 18.95 181 GLN A C 1
ATOM 1304 O O . GLN A 1 181 ? 39.130 48.231 74.771 1.00 20.10 181 GLN A O 1
ATOM 1310 N N . GLY A 1 182 ? 37.636 47.283 76.162 1.00 17.94 182 GLY A N 1
ATOM 1311 C CA . GLY A 1 182 ? 36.596 48.285 75.924 1.00 17.64 182 GLY A CA 1
ATOM 1312 C C . GLY A 1 182 ? 35.862 48.216 74.597 1.00 18.03 182 GLY A C 1
ATOM 1313 O O . GLY A 1 182 ? 35.008 49.078 74.303 1.00 19.30 182 GLY A O 1
ATOM 1314 N N . ASN A 1 183 ? 36.178 47.216 73.778 1.00 17.15 183 ASN A N 1
ATOM 1315 C CA . ASN A 1 183 ? 35.510 47.073 72.498 1.00 16.17 183 ASN A CA 1
ATOM 1316 C C . ASN A 1 183 ? 34.508 45.935 72.591 1.00 16.51 183 ASN A C 1
ATOM 1317 O O . ASN A 1 183 ? 34.706 45.009 73.384 1.00 16.14 183 ASN A O 1
ATOM 1322 N N . ILE A 1 184 ? 33.490 45.976 71.744 1.00 15.29 184 ILE A N 1
ATOM 1323 C CA . ILE A 1 184 ? 32.461 44.929 71.661 1.00 15.59 184 ILE A CA 1
ATOM 1324 C C . ILE A 1 184 ? 32.779 44.002 70.497 1.00 14.38 184 ILE A C 1
ATOM 1325 O O . ILE A 1 184 ? 33.009 44.473 69.385 1.00 14.20 184 ILE A O 1
ATOM 1330 N N . TYR A 1 185 ? 32.789 42.697 70.773 1.00 13.50 185 TYR A N 1
ATOM 1331 C CA . TYR A 1 185 ? 33.101 41.671 69.786 1.00 11.98 185 TYR A CA 1
ATOM 1332 C C . TYR A 1 185 ? 31.999 40.643 69.662 1.00 12.62 185 TYR A C 1
ATOM 1333 O O . TYR A 1 185 ? 31.353 40.298 70.664 1.00 12.96 185 TYR A O 1
ATOM 1342 N N . ILE A 1 186 ? 31.789 40.173 68.436 1.00 12.14 186 ILE A N 1
ATOM 1343 C CA . ILE A 1 186 ? 31.008 38.987 68.168 1.00 12.00 186 ILE A CA 1
ATOM 1344 C C . ILE A 1 186 ? 31.943 37.935 67.558 1.00 12.41 186 ILE A C 1
ATOM 1345 O O . ILE A 1 186 ? 33.123 38.208 67.304 1.00 13.38 186 ILE A O 1
ATOM 1350 N N . TYR A 1 187 ? 31.392 36.740 67.338 1.00 12.50 187 TYR A N 1
ATOM 1351 C CA . TYR A 1 187 ? 32.176 35.540 67.045 1.00 13.25 187 TYR A CA 1
ATOM 1352 C C . TYR A 1 187 ? 31.504 34.742 65.962 1.00 13.14 187 TYR A C 1
ATOM 1353 O O . TYR A 1 187 ? 30.333 34.892 65.754 1.00 13.04 187 TYR A O 1
ATOM 1362 N N . PRO A 1 188 ? 32.270 33.930 65.213 1.00 12.29 188 PRO A N 1
ATOM 1363 C CA . PRO A 1 188 ? 31.647 33.073 64.216 1.00 12.74 188 PRO A CA 1
ATOM 1364 C C . PRO A 1 188 ? 30.620 32.140 64.799 1.00 12.14 188 PRO A C 1
ATOM 1365 O O . PRO A 1 188 ? 30.621 31.877 66.009 1.00 13.61 188 PRO A O 1
ATOM 1369 N N . GLU A 1 189 ? 29.781 31.625 63.900 1.00 13.08 189 GLU A N 1
ATOM 1370 C CA . GLU A 1 189 ? 28.674 30.751 64.279 1.00 13.65 189 GLU A CA 1
ATOM 1371 C C . GLU A 1 189 ? 29.084 29.522 65.107 1.00 14.59 189 GLU A C 1
ATOM 1372 O O . GLU A 1 189 ? 28.334 29.102 65.999 1.00 16.12 189 GLU A O 1
ATOM 1378 N N . GLN A 1 190 ? 30.252 28.944 64.823 1.00 15.37 190 GLN A N 1
ATOM 1379 C CA . GLN A 1 190 ? 30.679 27.700 65.490 1.00 16.06 190 GLN A CA 1
ATOM 1380 C C . GLN A 1 190 ? 31.717 27.940 66.591 1.00 16.19 190 GLN A C 1
ATOM 1381 O O . GLN A 1 190 ? 32.395 26.990 67.050 1.00 17.41 190 GLN A O 1
ATOM 1384 N N . VAL A 1 191 ? 31.861 29.191 67.032 1.00 15.07 191 VAL A N 1
ATOM 1385 C CA . VAL A 1 191 ? 32.945 29.564 67.906 1.00 13.73 191 VAL A CA 1
ATOM 1386 C C . VAL A 1 191 ? 32.343 30.148 69.177 1.00 13.23 191 VAL A C 1
ATOM 1387 O O . VAL A 1 191 ? 31.273 30.754 69.135 1.00 14.63 191 VAL A O 1
ATOM 1391 N N . TYR A 1 192 ? 33.062 29.980 70.283 1.00 14.02 192 TYR A N 1
ATOM 1392 C CA . TYR A 1 192 ? 32.671 30.588 71.567 1.00 13.02 192 TYR A CA 1
ATOM 1393 C C . TYR A 1 192 ? 31.368 29.986 72.029 1.00 13.73 192 TYR A C 1
ATOM 1394 O O . TYR A 1 192 ? 31.147 28.791 71.836 1.00 15.29 192 TYR A O 1
ATOM 1403 N N . PHE A 1 193 ? 30.470 30.778 72.611 1.00 12.09 193 PHE A N 1
ATOM 1404 C CA . PHE A 1 193 ? 29.189 30.190 73.080 1.00 12.23 193 PHE A CA 1
ATOM 1405 C C . PHE A 1 193 ? 28.192 30.010 71.932 1.00 12.83 193 PHE A C 1
ATOM 1406 O O . PHE A 1 193 ? 27.165 29.396 72.095 1.00 12.55 193 PHE A O 1
ATOM 1414 N N . ASN A 1 194 ? 28.541 30.483 70.746 1.00 11.70 194 ASN A N 1
ATOM 1415 C CA . ASN A 1 194 ? 27.649 30.333 69.582 1.00 12.41 194 ASN A CA 1
ATOM 1416 C C . ASN A 1 194 ? 27.421 28.916 69.173 1.00 13.16 194 ASN A C 1
ATOM 1417 O O . ASN A 1 194 ? 26.364 28.602 68.624 1.00 12.31 194 ASN A O 1
ATOM 1422 N N . SER A 1 195 ? 28.367 28.022 69.460 1.00 13.29 195 SER A N 1
ATOM 1423 C CA . SER A 1 195 ? 28.127 26.618 69.123 1.00 14.32 195 SER A CA 1
ATOM 1424 C C . SER A 1 195 ? 27.041 25.998 70.007 1.00 13.96 195 SER A C 1
ATOM 1425 O O . SER A 1 195 ? 26.424 25.018 69.608 1.00 15.91 195 SER A O 1
ATOM 1428 N N . THR A 1 196 ? 26.777 26.569 71.184 1.00 14.55 196 THR A N 1
ATOM 1429 C CA . THR A 1 196 ? 25.661 26.098 72.005 1.00 13.58 196 THR A CA 1
ATOM 1430 C C . THR A 1 196 ? 24.394 26.853 71.638 1.00 14.00 196 THR A C 1
ATOM 1431 O O . THR A 1 196 ? 23.352 26.251 71.396 1.00 13.94 196 THR A O 1
ATOM 1435 N N . LEU A 1 197 ? 24.516 28.165 71.519 1.00 13.94 197 LEU A N 1
ATOM 1436 C CA . LEU A 1 197 ? 23.345 29.001 71.287 1.00 12.81 197 LEU A CA 1
ATOM 1437 C C . LEU A 1 197 ? 22.684 28.653 69.958 1.00 12.81 197 LEU A C 1
ATOM 1438 O O . LEU A 1 197 ? 21.482 28.480 69.890 1.00 11.92 197 LEU A O 1
ATOM 1443 N N . TYR A 1 198 ? 23.486 28.586 68.901 1.00 11.80 198 TYR A N 1
ATOM 1444 C CA . TYR A 1 198 ? 22.929 28.317 67.594 1.00 13.46 198 TYR A CA 1
ATOM 1445 C C . TYR A 1 198 ? 23.042 26.852 67.211 1.00 14.48 198 TYR A C 1
ATOM 1446 O O . TYR A 1 198 ? 22.087 26.285 66.699 1.00 15.96 198 TYR A O 1
ATOM 1455 N N . GLY A 1 199 ? 24.184 26.225 67.471 1.00 14.67 199 GLY A N 1
ATOM 1456 C CA . GLY A 1 199 ? 24.424 24.874 66.926 1.00 16.02 199 GLY A CA 1
ATOM 1457 C C . GLY A 1 199 ? 23.703 23.796 67.703 1.00 16.62 199 GLY A C 1
ATOM 1458 O O . GLY A 1 199 ? 23.307 22.784 67.128 1.00 17.29 199 GLY A O 1
ATOM 1459 N N . ASP A 1 200 ? 23.529 24.018 69.003 1.00 16.78 200 ASP A N 1
ATOM 1460 C CA . ASP A 1 200 ? 22.834 23.048 69.866 1.00 16.08 200 ASP A CA 1
ATOM 1461 C C . ASP A 1 200 ? 21.393 23.442 70.146 1.00 15.72 200 ASP A C 1
ATOM 1462 O O . ASP A 1 200 ? 20.497 22.649 69.938 1.00 15.60 200 ASP A O 1
ATOM 1467 N N . LEU A 1 201 ? 21.173 24.667 70.612 1.00 15.67 201 LEU A N 1
ATOM 1468 C CA . LEU A 1 201 ? 19.819 25.102 70.938 1.00 15.63 201 LEU A CA 1
ATOM 1469 C C . LEU A 1 201 ? 18.980 25.378 69.678 1.00 16.08 201 LEU A C 1
ATOM 1470 O O . LEU A 1 201 ? 17.760 25.308 69.706 1.00 17.34 201 LEU A O 1
ATOM 1475 N N . GLY A 1 202 ? 19.647 25.664 68.569 1.00 15.60 202 GLY A N 1
ATOM 1476 C CA . GLY A 1 202 ? 18.978 25.742 67.282 1.00 15.92 202 GLY A CA 1
ATOM 1477 C C . GLY A 1 202 ? 18.374 27.095 67.022 1.00 16.10 202 GLY A C 1
ATOM 1478 O O . GLY A 1 202 ? 17.563 27.246 66.116 1.00 17.54 202 GLY A O 1
ATOM 1479 N N . LEU A 1 203 ? 18.828 28.113 67.752 1.00 15.47 203 LEU A N 1
ATOM 1480 C CA . LEU A 1 203 ? 18.464 29.470 67.395 1.00 14.47 203 LEU A CA 1
ATOM 1481 C C . LEU A 1 203 ? 19.222 29.865 66.116 1.00 14.21 203 LEU A C 1
ATOM 1482 O O . LEU A 1 203 ? 20.258 29.271 65.772 1.00 12.95 203 LEU A O 1
ATOM 1487 N N . LYS A 1 204 ? 18.685 30.832 65.394 1.00 14.63 204 LYS A N 1
ATOM 1488 C CA . LYS A 1 204 ? 19.284 31.206 64.114 1.00 14.87 204 LYS A CA 1
ATOM 1489 C C . LYS A 1 204 ? 20.368 32.258 64.287 1.00 14.30 204 LYS A C 1
ATOM 1490 O O . LYS A 1 204 ? 20.143 33.302 64.899 1.00 14.61 204 LYS A O 1
ATOM 1496 N N . ALA A 1 205 ? 21.543 31.991 63.728 1.00 14.15 205 ALA A N 1
ATOM 1497 C CA . ALA A 1 205 ? 22.660 32.936 63.839 1.00 14.35 205 ALA A CA 1
ATOM 1498 C C . ALA A 1 205 ? 22.327 34.124 62.934 1.00 15.67 205 ALA A C 1
ATOM 1499 O O . ALA A 1 205 ? 21.860 33.920 61.803 1.00 15.43 205 ALA A O 1
ATOM 1501 N N . PRO A 1 206 ? 22.530 35.363 63.439 1.00 16.16 206 PRO A N 1
ATOM 1502 C CA . PRO A 1 206 ? 22.336 36.542 62.599 1.00 16.78 206 PRO A CA 1
ATOM 1503 C C . PRO A 1 206 ? 23.389 36.574 61.501 1.00 17.36 206 PRO A C 1
ATOM 1504 O O . PRO A 1 206 ? 24.439 35.943 61.646 1.00 16.19 206 PRO A O 1
ATOM 1508 N N . ASN A 1 207 ? 23.114 37.315 60.427 1.00 18.02 207 ASN A N 1
ATOM 1509 C CA . ASN A 1 207 ? 24.046 37.416 59.301 1.00 19.25 207 ASN A CA 1
ATOM 1510 C C . ASN A 1 207 ? 25.446 37.899 59.693 1.00 18.68 207 ASN A C 1
ATOM 1511 O O . ASN A 1 207 ? 26.434 37.441 59.125 1.00 18.52 207 ASN A O 1
ATOM 1516 N N . GLU A 1 208 ? 25.524 38.825 60.648 1.00 18.67 208 GLU A N 1
ATOM 1517 C CA . GLU A 1 208 ? 26.809 39.361 61.135 1.00 18.44 208 GLU A CA 1
ATOM 1518 C C . GLU A 1 208 ? 27.663 38.254 61.733 1.00 17.28 208 GLU A C 1
ATOM 1519 O O . GLU A 1 208 ? 28.891 38.216 61.584 1.00 17.47 208 GLU A O 1
ATOM 1525 N N . VAL A 1 209 ? 27.013 37.336 62.431 1.00 15.87 209 VAL A N 1
ATOM 1526 C CA . VAL A 1 209 ? 27.725 36.219 63.006 1.00 16.42 209 VAL A CA 1
ATOM 1527 C C . VAL A 1 209 ? 28.117 35.231 61.903 1.00 17.24 209 VAL A C 1
ATOM 1528 O O . VAL A 1 209 ? 29.222 34.690 61.905 1.00 17.50 209 VAL A O 1
ATOM 1532 N N . LYS A 1 210 ? 27.229 35.003 60.943 1.00 18.12 210 LYS A N 1
ATOM 1533 C CA . LYS A 1 210 ? 27.549 34.087 59.874 1.00 17.55 210 LYS A CA 1
ATOM 1534 C C . LYS A 1 210 ? 28.708 34.605 59.030 1.00 18.17 210 LYS A C 1
ATOM 1535 O O . LYS A 1 210 ? 29.479 33.814 58.469 1.00 19.13 210 LYS A O 1
ATOM 1541 N N . ALA A 1 211 ? 28.805 35.918 58.923 1.00 17.97 211 ALA A N 1
ATOM 1542 C CA . ALA A 1 211 ? 29.853 36.561 58.120 1.00 18.83 211 ALA A CA 1
ATOM 1543 C C . ALA A 1 211 ? 31.202 36.623 58.848 1.00 18.48 211 ALA A C 1
ATOM 1544 O O . ALA A 1 211 ? 32.244 36.720 58.181 1.00 20.78 211 ALA A O 1
ATOM 1546 N N . ALA A 1 212 ? 31.196 36.557 60.174 1.00 17.85 212 ALA A N 1
ATOM 1547 C CA . ALA A 1 212 ? 32.438 36.654 60.957 1.00 17.18 212 ALA A CA 1
ATOM 1548 C C . ALA A 1 212 ? 33.347 35.471 60.688 1.00 17.67 212 ALA A C 1
ATOM 1549 O O . ALA A 1 212 ? 32.890 34.332 60.650 1.00 17.87 212 ALA A O 1
ATOM 1551 N N . LYS A 1 213 ? 34.637 35.747 60.507 1.00 17.44 213 LYS A N 1
ATOM 1552 C CA . LYS A 1 213 ? 35.623 34.695 60.298 1.00 17.64 213 LYS A CA 1
ATOM 1553 C C . LYS A 1 213 ? 36.468 34.419 61.537 1.00 17.85 213 LYS A C 1
ATOM 1554 O O . LYS A 1 213 ? 37.183 33.413 61.601 1.00 18.05 213 LYS A O 1
ATOM 1560 N N . ALA A 1 214 ? 36.366 35.310 62.518 1.00 15.11 214 ALA A N 1
ATOM 1561 C CA . ALA A 1 214 ? 37.076 35.229 63.787 1.00 14.70 214 ALA A CA 1
ATOM 1562 C C . ALA A 1 214 ? 36.399 36.255 64.677 1.00 14.75 214 ALA A C 1
ATOM 1563 O O . ALA A 1 214 ? 35.481 36.926 64.227 1.00 14.71 214 ALA A O 1
ATOM 1565 N N . GLN A 1 215 ? 36.866 36.411 65.919 1.00 14.96 215 GLN A N 1
ATOM 1566 C CA . GLN A 1 215 ? 36.434 37.527 66.758 1.00 14.38 215 GLN A CA 1
ATOM 1567 C C . GLN A 1 215 ? 36.416 38.809 65.938 1.00 13.44 215 GLN A C 1
ATOM 1568 O O . GLN A 1 215 ? 37.422 39.169 65.299 1.00 13.32 215 GLN A O 1
ATOM 1574 N N . GLU A 1 216 ? 35.276 39.505 65.972 1.00 13.27 216 GLU A N 1
ATOM 1575 C CA . GLU A 1 216 ? 35.003 40.597 65.060 1.00 13.53 216 GLU A CA 1
ATOM 1576 C C . GLU A 1 216 ? 34.383 41.763 65.842 1.00 13.25 216 GLU A C 1
ATOM 1577 O O . GLU A 1 216 ? 33.379 41.576 66.532 1.00 13.40 216 GLU A O 1
ATOM 1583 N N . LEU A 1 217 ? 34.947 42.954 65.705 1.00 12.22 217 LEU A N 1
ATOM 1584 C CA . LEU A 1 217 ? 34.366 44.130 66.353 1.00 14.11 217 LEU A CA 1
ATOM 1585 C C . LEU A 1 217 ? 33.001 44.418 65.772 1.00 15.09 217 LEU A C 1
ATOM 1586 O O . LEU A 1 217 ? 32.775 44.238 64.554 1.00 16.13 217 LEU A O 1
ATOM 1591 N N A ILE A 1 218 ? 32.104 44.882 66.640 0.25 14.91 218 ILE A N 1
ATOM 1592 N N B ILE A 1 218 ? 32.071 44.872 66.611 0.25 15.15 218 ILE A N 1
ATOM 1593 N N C ILE A 1 218 ? 32.061 44.791 66.631 0.50 15.18 218 ILE A N 1
ATOM 1594 C CA A ILE A 1 218 ? 30.768 45.348 66.269 0.25 14.84 218 ILE A CA 1
ATOM 1595 C CA B ILE A 1 218 ? 30.770 45.370 66.130 0.25 15.34 218 ILE A CA 1
ATOM 1596 C CA C ILE A 1 218 ? 30.865 45.466 66.140 0.50 15.91 218 ILE A CA 1
ATOM 1597 C C A ILE A 1 218 ? 30.552 46.730 66.908 0.25 15.55 218 ILE A C 1
ATOM 1598 C C B ILE A 1 218 ? 30.363 46.626 66.907 0.25 15.80 218 ILE A C 1
ATOM 1599 C C C ILE A 1 218 ? 30.672 46.787 66.844 0.50 16.14 218 ILE A C 1
ATOM 1600 O O A ILE A 1 218 ? 30.979 46.963 68.040 0.25 15.35 218 ILE A O 1
ATOM 1601 O O B ILE A 1 218 ? 30.451 46.656 68.128 0.25 15.41 218 ILE A O 1
ATOM 1602 O O C ILE A 1 218 ? 31.180 47.021 67.943 0.50 15.87 218 ILE A O 1
ATOM 1615 N N . SER A 1 219 ? 29.926 47.649 66.174 1.00 16.19 219 SE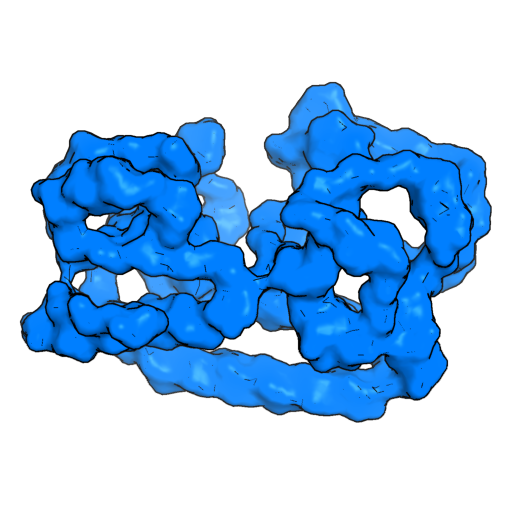R A N 1
ATOM 1616 C CA . SER A 1 219 ? 29.615 48.955 66.714 1.00 17.15 219 SER A CA 1
ATOM 1617 C C . SER A 1 219 ? 28.282 48.900 67.427 1.00 17.18 219 SER A C 1
ATOM 1618 O O . SER A 1 219 ? 27.422 48.027 67.167 1.00 17.70 219 SER A O 1
ATOM 1621 N N . LEU A 1 220 ? 28.075 49.872 68.291 1.00 16.94 220 LEU A N 1
ATOM 1622 C CA . LEU A 1 220 ? 26.793 49.996 68.969 1.00 17.28 220 LEU A CA 1
ATOM 1623 C C . LEU A 1 220 ? 25.664 50.209 67.940 1.00 18.03 220 LEU A C 1
ATOM 1624 O O . LEU A 1 220 ? 24.591 49.637 68.083 1.00 18.18 220 LEU A O 1
ATOM 1629 N N . GLU A 1 221 ? 25.938 50.997 66.904 1.00 17.96 221 GLU A N 1
ATOM 1630 C CA . GLU A 1 221 ? 24.946 51.205 65.835 1.00 18.97 221 GLU A CA 1
ATOM 1631 C C . GLU A 1 221 ? 24.587 49.909 65.099 1.00 18.96 221 GLU A C 1
ATOM 1632 O O . GLU A 1 221 ? 23.440 49.704 64.751 1.00 18.91 221 GLU A O 1
ATOM 1638 N N . LYS A 1 222 ? 25.557 49.018 64.886 1.00 19.28 222 LYS A N 1
ATOM 1639 C CA . LYS A 1 222 ? 25.255 47.739 64.245 1.00 19.74 222 LYS A CA 1
ATOM 1640 C C . LYS A 1 222 ? 24.451 46.833 65.180 1.00 19.79 222 LYS A C 1
ATOM 1641 O O . LYS A 1 222 ? 23.570 46.071 64.747 1.00 18.79 222 LYS A O 1
ATOM 1647 N N . LEU A 1 223 ? 24.776 46.902 66.467 1.00 19.90 223 LEU A N 1
ATOM 1648 C CA . LEU A 1 223 ? 24.045 46.150 67.483 1.00 18.97 223 LEU A CA 1
ATOM 1649 C C . LEU A 1 223 ? 22.584 46.617 67.483 1.00 18.71 223 LEU A C 1
ATOM 1650 O O . LEU A 1 223 ? 21.649 45.817 67.594 1.00 18.32 223 LEU A O 1
ATOM 1655 N N . SER A 1 224 ? 22.399 47.920 67.341 1.00 18.55 224 SER A N 1
ATOM 1656 C CA . SER A 1 224 ? 21.083 48.498 67.359 1.00 18.87 224 SER A CA 1
ATOM 1657 C C . SER A 1 224 ? 20.316 48.118 66.103 1.00 19.54 224 SER A C 1
ATOM 1658 O O . SER A 1 224 ? 19.115 47.882 66.160 1.00 19.44 224 SER A O 1
ATOM 1661 N N . GLU A 1 225 ? 21.010 48.019 64.975 1.00 18.92 225 GLU A N 1
ATOM 1662 C CA . GLU A 1 225 ? 20.342 47.541 63.771 1.00 20.34 225 GLU A CA 1
ATOM 1663 C C . GLU A 1 225 ? 19.922 46.083 63.877 1.00 20.68 225 GLU A C 1
ATOM 1664 O O . GLU A 1 225 ? 18.836 45.704 63.420 1.00 19.71 225 GLU A O 1
ATOM 1670 N N . MET A 1 226 ? 20.782 45.266 64.463 1.00 20.70 226 MET A N 1
ATOM 1671 C CA . MET A 1 226 ? 20.460 43.871 64.746 1.00 21.57 226 MET A CA 1
ATOM 1672 C C . MET A 1 226 ? 19.256 43.773 65.681 1.00 20.38 226 MET A C 1
ATOM 1673 O O . MET A 1 226 ? 18.353 42.951 65.456 1.00 20.40 226 MET A O 1
ATOM 1678 N N . ASN A 1 227 ? 19.252 44.644 66.700 1.00 18.16 227 ASN A N 1
ATOM 1679 C CA . ASN A 1 227 ? 18.226 44.701 67.739 1.00 16.91 227 ASN A CA 1
ATOM 1680 C C . ASN A 1 227 ? 17.809 43.332 68.241 1.00 16.62 227 ASN A C 1
ATOM 1681 O O . ASN A 1 227 ? 16.642 42.955 68.141 1.00 16.56 227 ASN A O 1
ATOM 1686 N N . PRO A 1 228 ? 18.764 42.567 68.815 1.00 16.17 228 PRO A N 1
ATOM 1687 C CA . PRO A 1 228 ? 18.385 41.209 69.205 1.00 15.37 228 PRO A CA 1
ATOM 1688 C C . PRO A 1 228 ? 17.332 41.175 70.316 1.00 15.01 228 PRO A C 1
ATOM 1689 O O . PRO A 1 228 ? 17.211 42.103 71.132 1.00 15.51 228 PRO A O 1
ATOM 1693 N N . ASP A 1 229 ? 16.589 40.088 70.370 1.00 14.95 229 ASP A N 1
ATOM 1694 C CA . ASP A 1 229 ? 15.683 39.837 71.482 1.00 14.68 229 ASP A CA 1
ATOM 1695 C C . ASP A 1 229 ? 16.417 39.533 72.788 1.00 14.83 229 ASP A C 1
ATOM 1696 O O . ASP A 1 229 ? 15.935 39.876 73.858 1.00 16.12 229 ASP A O 1
ATOM 1701 N N . HIS A 1 230 ? 17.567 38.875 72.676 1.00 13.95 230 HIS A N 1
ATOM 1702 C CA . HIS A 1 230 ? 18.353 38.414 73.821 1.00 13.83 230 HIS A CA 1
ATOM 1703 C C . HIS A 1 230 ? 19.809 38.715 73.581 1.00 13.93 230 HIS A C 1
ATOM 1704 O O . HIS A 1 230 ? 20.317 38.442 72.506 1.00 14.53 230 HIS A O 1
ATOM 1711 N N . ILE A 1 231 ? 20.492 39.294 74.561 1.00 13.13 231 ILE A N 1
ATOM 1712 C CA . ILE A 1 231 ? 21.915 39.525 74.429 1.00 14.07 231 ILE A CA 1
ATOM 1713 C C . ILE A 1 231 ? 22.639 38.969 75.642 1.00 12.54 231 ILE A C 1
ATOM 1714 O O . ILE A 1 231 ? 22.347 39.362 76.768 1.00 13.81 231 ILE A O 1
ATOM 1719 N N . PHE A 1 232 ? 23.552 38.030 75.402 1.00 11.08 232 PHE A N 1
ATOM 1720 C CA . PHE A 1 232 ? 24.485 37.555 76.438 1.00 11.73 232 PHE A CA 1
ATOM 1721 C C . PHE A 1 232 ? 25.738 38.387 76.315 1.00 11.93 232 PHE A C 1
ATOM 1722 O O . PHE A 1 232 ? 26.297 38.513 75.212 1.00 13.38 232 PHE A O 1
ATOM 1730 N N . VAL A 1 233 ? 26.143 39.019 77.422 1.00 12.36 233 VAL A N 1
ATOM 1731 C CA . VAL A 1 233 ? 27.302 39.934 77.419 1.00 12.58 233 VAL A CA 1
ATOM 1732 C C . VAL A 1 233 ? 28.325 39.343 78.365 1.00 13.02 233 VAL A C 1
ATOM 1733 O O . VAL A 1 233 ? 28.009 39.036 79.536 1.00 14.42 233 VAL A O 1
ATOM 1737 N N . GLN A 1 234 ? 29.543 39.136 77.881 1.00 11.53 234 GLN A N 1
ATOM 1738 C CA . GLN A 1 234 ? 30.599 38.647 78.746 1.00 11.23 234 GLN A CA 1
ATOM 1739 C C . GLN A 1 234 ? 31.642 39.747 78.932 1.00 12.72 234 GLN A C 1
ATOM 1740 O O . GLN A 1 234 ? 32.126 40.342 77.940 1.00 12.95 234 GLN A O 1
ATOM 1746 N N . PHE A 1 235 ? 31.975 40.040 80.182 1.00 12.75 235 PHE A N 1
ATOM 1747 C CA . PHE A 1 235 ? 32.903 41.104 80.479 1.00 13.04 235 PHE A CA 1
ATOM 1748 C C . PHE A 1 235 ? 33.771 40.662 81.632 1.00 14.03 235 PHE A C 1
ATOM 1749 O O . PHE A 1 235 ? 33.281 40.463 82.725 1.00 14.66 235 PHE A O 1
ATOM 1757 N N . SER A 1 236 ? 35.065 40.517 81.380 1.00 14.22 236 SER A N 1
ATOM 1758 C CA . SER A 1 236 ? 36.015 40.226 82.451 1.00 15.92 236 SER A CA 1
ATOM 1759 C C . SER A 1 236 ? 36.798 41.479 82.748 1.00 17.01 236 SER A C 1
ATOM 1760 O O . SER A 1 236 ? 37.357 42.087 81.847 1.00 16.95 236 SER A O 1
ATOM 1763 N N . ASP A 1 237 ? 36.887 41.843 84.017 1.00 18.73 237 ASP A N 1
ATOM 1764 C CA . ASP A 1 237 ? 37.722 42.968 84.409 1.00 21.25 237 ASP A CA 1
ATOM 1765 C C . ASP A 1 237 ? 39.172 42.758 83.987 1.00 21.25 237 ASP A C 1
ATOM 1766 O O . ASP A 1 237 ? 39.862 43.720 83.608 1.00 22.37 237 ASP A O 1
ATOM 1771 N N . ASP A 1 238 ? 39.622 41.507 84.027 1.00 21.51 238 ASP A N 1
ATOM 1772 C CA . ASP A 1 238 ? 40.996 41.129 83.652 1.00 22.80 238 ASP A CA 1
ATOM 1773 C C . ASP A 1 238 ? 41.305 41.399 82.185 1.00 21.92 238 ASP A C 1
ATOM 1774 O O . ASP A 1 238 ? 42.482 41.395 81.771 1.00 22.42 238 ASP A O 1
ATOM 1779 N N . GLU A 1 239 ? 40.264 41.606 81.381 1.00 20.30 239 GLU A N 1
ATOM 1780 C CA . GLU A 1 239 ? 40.448 41.827 79.945 1.00 19.59 239 GLU A CA 1
ATOM 1781 C C . GLU A 1 239 ? 40.055 43.239 79.570 1.00 19.47 239 GLU A C 1
ATOM 1782 O O . GLU A 1 239 ? 39.980 43.580 78.383 1.00 19.87 239 GLU A O 1
ATOM 1788 N N . ASN A 1 240 ? 39.825 44.065 80.593 1.00 18.59 240 ASN A N 1
ATOM 1789 C CA . ASN A 1 240 ? 39.422 45.445 80.389 1.00 18.78 240 ASN A CA 1
ATOM 1790 C C . ASN A 1 240 ? 40.206 46.393 81.270 1.00 20.94 240 ASN A C 1
ATOM 1791 O O . ASN A 1 240 ? 39.801 47.533 81.441 1.00 22.14 240 ASN A O 1
ATOM 1796 N N . ALA A 1 241 ? 41.327 45.920 81.820 1.00 23.25 241 ALA A N 1
ATOM 1797 C CA . ALA A 1 241 ? 42.064 46.677 82.852 1.00 24.98 241 ALA A CA 1
ATOM 1798 C C . ALA A 1 241 ? 42.205 48.168 82.651 1.00 25.89 241 ALA A C 1
ATOM 1799 O O . ALA A 1 241 ? 42.174 48.929 83.616 1.00 26.70 241 ALA A O 1
ATOM 1801 N N . ASP A 1 242 ? 42.360 48.573 81.395 1.00 26.72 242 ASP A N 1
ATOM 1802 C CA . ASP A 1 242 ? 42.569 49.964 81.045 1.00 27.70 242 ASP A CA 1
ATOM 1803 C C . ASP A 1 242 ? 41.240 50.664 80.761 1.00 27.97 242 ASP A C 1
ATOM 1804 O O . ASP A 1 242 ? 41.201 51.883 80.638 1.00 29.24 242 ASP A O 1
ATOM 1806 N N . LYS A 1 243 ? 40.153 49.895 80.658 1.00 27.49 243 LYS A N 1
ATOM 1807 C CA . LYS A 1 243 ? 38.835 50.453 80.327 1.00 26.90 243 LYS A CA 1
ATOM 1808 C C . LYS A 1 243 ? 37.776 49.913 81.279 1.00 25.92 243 LYS A C 1
ATOM 1809 O O . LYS A 1 243 ? 36.784 49.337 80.831 1.00 25.18 243 LYS A O 1
ATOM 1815 N N . PRO A 1 244 ? 37.970 50.073 82.595 1.00 24.60 244 PRO A N 1
ATOM 1816 C CA . PRO A 1 244 ? 37.091 49.326 83.489 1.00 24.21 244 PRO A CA 1
ATOM 1817 C C . PRO A 1 244 ? 35.638 49.777 83.444 1.00 23.27 244 PRO A C 1
ATOM 1818 O O . PRO A 1 244 ? 34.756 49.033 83.849 1.00 24.13 244 PRO A O 1
ATOM 1822 N N . ASP A 1 245 ? 35.396 50.979 82.935 1.00 22.93 245 ASP A N 1
ATOM 1823 C CA . ASP A 1 245 ? 34.059 51.547 82.901 1.00 22.13 245 ASP A CA 1
ATOM 1824 C C . ASP A 1 245 ? 33.415 51.326 81.537 1.00 21.09 245 ASP A C 1
ATOM 1825 O O . ASP A 1 245 ? 32.373 51.914 81.244 1.00 21.37 245 ASP A O 1
ATOM 1830 N N . ALA A 1 246 ? 34.038 50.520 80.668 1.00 19.86 246 ALA A N 1
ATOM 1831 C CA . ALA A 1 246 ? 33.519 50.360 79.291 1.00 18.99 246 ALA A CA 1
ATOM 1832 C C . ALA A 1 246 ? 32.085 49.828 79.228 1.00 18.88 246 ALA A C 1
ATOM 1833 O O . ALA A 1 246 ? 31.262 50.290 78.435 1.00 18.10 246 ALA A O 1
ATOM 1835 N N . LEU A 1 247 ? 31.767 48.879 80.095 1.00 17.73 247 LEU A N 1
ATOM 1836 C CA . LEU A 1 247 ? 30.419 48.335 80.088 1.00 17.57 247 LEU A CA 1
ATOM 1837 C C . LEU A 1 247 ? 29.424 49.332 80.652 1.00 16.61 247 LEU A C 1
ATOM 1838 O O . LEU A 1 247 ? 28.348 49.490 80.107 1.00 16.38 247 LEU A O 1
ATOM 1843 N N . LYS A 1 248 ? 29.774 50.001 81.744 1.00 16.86 248 LYS A N 1
ATOM 1844 C CA . LYS A 1 248 ? 28.845 50.977 82.309 1.00 16.86 248 LYS A CA 1
ATOM 1845 C C . LYS A 1 248 ? 28.606 52.145 81.352 1.00 17.36 248 LYS A C 1
ATOM 1846 O O . LYS A 1 248 ? 27.483 52.648 81.243 1.00 16.68 248 LYS A O 1
ATOM 1852 N N . ASP A 1 249 ? 29.650 52.557 80.636 1.00 16.79 249 ASP A N 1
ATOM 1853 C CA . ASP A 1 249 ? 29.494 53.617 79.613 1.00 17.17 249 ASP A CA 1
ATOM 1854 C C . ASP A 1 249 ? 28.600 53.149 78.467 1.00 17.23 249 ASP A C 1
ATOM 1855 O O . ASP A 1 249 ? 27.822 53.935 77.936 1.00 17.61 249 ASP A O 1
ATOM 1860 N N . LEU A 1 250 ? 28.688 51.878 78.112 1.00 16.35 250 LEU A N 1
ATOM 1861 C CA . LEU A 1 250 ? 27.785 51.321 77.122 1.00 16.78 250 LEU A CA 1
ATOM 1862 C C . LEU A 1 250 ? 26.341 51.319 77.665 1.00 16.17 250 LEU A C 1
ATOM 1863 O O . LEU A 1 250 ? 25.389 51.811 77.020 1.00 14.83 250 LEU A O 1
ATOM 1868 N N . GLU A 1 251 ? 26.186 50.824 78.885 1.00 15.58 251 GLU A N 1
ATOM 1869 C CA . GLU A 1 251 ? 24.874 50.701 79.463 1.00 15.54 251 GLU A CA 1
ATOM 1870 C C . GLU A 1 251 ? 24.158 52.057 79.643 1.00 16.12 251 GLU A C 1
ATOM 1871 O O . GLU A 1 251 ? 22.936 52.121 79.650 1.00 17.22 251 GLU A O 1
ATOM 1877 N N . LYS A 1 252 ? 24.935 53.132 79.784 1.00 16.16 252 LYS A N 1
ATOM 1878 C CA . LYS A 1 252 ? 24.390 54.487 79.892 1.00 17.13 252 LYS A CA 1
ATOM 1879 C C . LYS A 1 252 ? 24.064 55.135 78.550 1.00 17.08 252 LYS A C 1
ATOM 1880 O O . LYS A 1 252 ? 23.367 56.147 78.518 1.00 18.43 252 LYS A O 1
ATOM 1886 N N . ASN A 1 253 ? 24.518 54.533 77.450 1.00 16.33 253 ASN A N 1
ATOM 1887 C CA . ASN A 1 253 ? 24.352 55.147 76.134 1.00 15.76 253 ASN A CA 1
ATOM 1888 C C . ASN A 1 253 ? 22.901 55.096 75.724 1.00 16.20 253 ASN A C 1
ATOM 1889 O O . ASN A 1 253 ? 22.304 54.040 75.784 1.00 16.02 253 ASN A O 1
ATOM 1894 N N . PRO A 1 254 ? 22.319 56.242 75.307 1.00 16.61 254 PRO A N 1
ATOM 1895 C CA . PRO A 1 254 ? 20.894 56.236 74.911 1.00 17.05 254 PRO A CA 1
ATOM 1896 C C . PRO A 1 254 ? 20.561 55.201 73.848 1.00 16.72 254 PRO A C 1
ATOM 1897 O O . PRO A 1 254 ? 19.460 54.644 73.858 1.00 16.60 254 PRO A O 1
ATOM 1901 N N . ILE A 1 255 ? 21.505 54.915 72.955 1.00 15.05 255 ILE A N 1
ATOM 1902 C CA . ILE A 1 255 ? 21.241 53.916 71.893 1.00 15.46 255 ILE A CA 1
ATOM 1903 C C . ILE A 1 255 ? 21.175 52.510 72.490 1.00 15.73 255 ILE A C 1
ATOM 1904 O O . ILE A 1 255 ? 20.358 51.690 72.070 1.00 17.48 255 ILE A O 1
ATOM 1909 N N . TRP A 1 256 ? 22.025 52.218 73.461 1.00 15.93 256 TRP A N 1
ATOM 1910 C CA . TRP A 1 256 ? 21.896 50.959 74.213 1.00 14.71 256 TRP A CA 1
ATOM 1911 C C . TRP A 1 256 ? 20.563 50.882 74.935 1.00 15.03 256 TRP A C 1
ATOM 1912 O O . TRP A 1 256 ? 19.849 49.891 74.848 1.00 14.88 256 TRP A O 1
ATOM 1923 N N . LYS A 1 257 ? 20.189 51.958 75.617 1.00 15.11 257 LYS A N 1
ATOM 1924 C CA . LYS A 1 257 ? 18.937 51.969 76.337 1.00 15.68 257 LYS A CA 1
ATOM 1925 C C . LYS A 1 257 ? 17.710 51.725 75.454 1.00 16.26 257 LYS A C 1
ATOM 1926 O O . LYS A 1 257 ? 16.710 51.211 75.944 1.00 17.46 257 LYS A O 1
ATOM 1932 N N . SER A 1 258 ? 17.804 52.067 74.167 1.00 16.13 258 SER A N 1
ATOM 1933 C CA . SER A 1 258 ? 16.706 51.918 73.213 1.00 17.67 258 SER A CA 1
ATOM 1934 C C . SER A 1 258 ? 16.601 50.500 72.653 1.00 16.97 258 SER A C 1
ATOM 1935 O O . SER A 1 258 ? 15.637 50.171 71.928 1.00 17.24 258 SER A O 1
ATOM 1938 N N . LEU A 1 259 ? 17.599 49.662 72.948 1.00 15.92 259 LEU A N 1
ATOM 1939 C CA . LEU A 1 259 ? 17.610 48.300 72.433 1.00 14.96 259 LEU A CA 1
ATOM 1940 C C . LEU A 1 259 ? 16.450 47.541 72.991 1.00 14.95 259 LEU A C 1
ATOM 1941 O O . LEU A 1 259 ? 16.165 47.649 74.176 1.00 15.19 259 LEU A O 1
ATOM 1946 N N . LYS A 1 260 ? 15.813 46.734 72.150 1.00 14.18 260 LYS A N 1
ATOM 1947 C CA . LYS A 1 260 ? 14.705 45.913 72.608 1.00 14.91 260 LYS A CA 1
ATOM 1948 C C . LYS A 1 260 ? 15.132 45.022 73.768 1.00 14.28 260 LYS A C 1
ATOM 1949 O O . LYS A 1 260 ? 14.388 44.857 74.736 1.00 15.16 260 LYS A O 1
ATOM 1955 N N . ALA A 1 261 ? 16.308 44.405 73.647 1.00 14.62 261 ALA A N 1
ATOM 1956 C CA . ALA A 1 261 ? 16.763 43.503 74.712 1.00 15.06 261 ALA A CA 1
ATOM 1957 C C . ALA A 1 261 ? 16.868 44.221 76.060 1.00 15.92 261 ALA A C 1
ATOM 1958 O O . ALA A 1 261 ? 16.554 43.655 77.106 1.00 16.61 261 ALA A O 1
ATOM 1960 N N . VAL A 1 262 ? 17.329 45.468 76.029 1.00 16.48 262 VAL A N 1
ATOM 1961 C CA . VAL A 1 262 ? 17.465 46.283 77.230 1.00 16.57 262 VAL A CA 1
ATOM 1962 C C . VAL A 1 262 ? 16.083 46.631 77.793 1.00 17.77 262 VAL A C 1
ATOM 1963 O O . VAL A 1 262 ? 15.813 46.452 78.974 1.00 19.02 262 VAL A O 1
ATOM 1967 N N . LYS A 1 263 ? 15.197 47.078 76.919 1.00 17.93 263 LYS A N 1
ATOM 1968 C CA . LYS A 1 263 ? 13.827 47.414 77.298 1.00 18.73 263 LYS A CA 1
ATOM 1969 C C . LYS A 1 263 ? 13.064 46.247 77.867 1.00 18.22 263 LYS A C 1
ATOM 1970 O O . LYS A 1 263 ? 12.200 46.456 78.713 1.00 18.52 263 LYS A O 1
ATOM 1976 N N . GLU A 1 264 ? 13.367 45.033 77.408 1.00 17.38 264 GLU A N 1
ATOM 1977 C CA . GLU A 1 264 ? 12.632 43.819 77.823 1.00 17.56 264 GLU A CA 1
ATOM 1978 C C . GLU A 1 264 ? 13.378 43.087 78.949 1.00 17.27 264 GLU A C 1
ATOM 1979 O O . GLU A 1 264 ? 12.970 42.001 79.363 1.00 18.27 264 GLU A O 1
ATOM 1985 N N . ASP A 1 265 ? 14.464 43.681 79.447 1.00 16.82 265 ASP A N 1
ATOM 1986 C CA . ASP A 1 265 ? 15.264 43.077 80.512 1.00 18.31 265 ASP A CA 1
ATOM 1987 C C . ASP A 1 265 ? 15.781 41.691 80.085 1.00 17.12 265 ASP A C 1
ATOM 1988 O O . ASP A 1 265 ? 15.759 40.722 80.852 1.00 18.21 265 ASP A O 1
ATOM 1993 N N . HIS A 1 266 ? 16.257 41.638 78.838 1.00 15.71 266 HIS A N 1
ATOM 1994 C CA . HIS A 1 266 ? 16.771 40.419 78.227 1.00 15.42 266 HIS A CA 1
ATOM 1995 C C . HIS A 1 266 ? 18.226 40.530 77.900 1.00 14.77 266 HIS A C 1
ATOM 1996 O O . HIS A 1 266 ? 18.675 39.970 76.894 1.00 14.81 266 HIS A O 1
ATOM 2003 N N . VAL A 1 267 ? 18.959 41.267 78.721 1.00 13.77 267 VAL A N 1
ATOM 2004 C CA . VAL A 1 267 ? 20.416 41.332 78.610 1.00 14.09 267 VAL A CA 1
ATOM 2005 C C . VAL A 1 267 ? 20.987 40.579 79.802 1.00 13.43 267 VAL A C 1
ATOM 2006 O O . VAL A 1 267 ? 20.615 40.860 80.938 1.00 14.29 267 VAL A O 1
ATOM 2010 N N . TYR A 1 268 ? 21.896 39.624 79.531 1.00 12.79 268 TYR A N 1
ATOM 2011 C CA . TYR A 1 268 ? 22.420 38.739 80.579 1.00 12.09 268 TYR A CA 1
ATOM 2012 C C . TYR A 1 268 ? 23.907 38.891 80.614 1.00 12.90 268 TYR A C 1
ATOM 2013 O O . TYR A 1 268 ? 24.630 38.399 79.749 1.00 12.97 268 TYR A O 1
ATOM 2022 N N . VAL A 1 269 ? 24.380 39.648 81.595 1.00 11.63 269 VAL A N 1
ATOM 2023 C CA . VAL A 1 269 ? 25.812 39.925 81.730 1.00 12.44 269 VAL A CA 1
ATOM 2024 C C . VAL A 1 269 ? 26.442 38.870 82.621 1.00 12.32 269 VAL A C 1
ATOM 2025 O O . VAL A 1 269 ? 25.963 38.565 83.695 1.00 14.88 269 VAL A O 1
ATOM 2029 N N . ASN A 1 270 ? 27.518 38.276 82.138 1.00 12.24 270 ASN A N 1
ATOM 2030 C CA . ASN A 1 270 ? 28.243 37.282 82.904 1.00 12.35 270 ASN A CA 1
ATOM 2031 C C . ASN A 1 270 ? 27.345 36.178 83.487 1.00 13.83 270 ASN A C 1
ATOM 2032 O O . ASN A 1 270 ? 27.436 35.844 84.644 1.00 15.48 270 ASN A O 1
ATOM 2037 N N . SER A 1 271 ? 26.507 35.618 82.611 1.00 14.22 271 SER A N 1
ATOM 2038 C CA . SER A 1 271 ? 25.728 34.415 82.928 1.00 14.92 271 SER A CA 1
ATOM 2039 C C . SER A 1 271 ? 26.635 33.184 83.159 1.00 15.73 271 SER A C 1
ATOM 2040 O O . SER A 1 271 ? 26.265 32.256 83.881 1.00 15.93 271 SER A O 1
ATOM 2043 N N . VAL A 1 272 ? 27.811 33.211 82.547 1.00 15.80 272 VAL A N 1
ATOM 2044 C CA . VAL A 1 272 ? 28.894 32.238 82.727 1.00 15.36 272 VAL A CA 1
ATOM 2045 C C . VAL A 1 272 ? 30.147 33.040 83.108 1.00 15.50 272 VAL A C 1
ATOM 2046 O O . VAL A 1 272 ? 30.288 34.201 82.702 1.00 16.64 272 VAL A O 1
ATOM 2050 N N . ASP A 1 273 ? 31.066 32.417 83.837 1.00 14.66 273 ASP A N 1
ATOM 2051 C CA . ASP A 1 273 ? 32.298 33.105 84.264 1.00 15.08 273 ASP A CA 1
ATOM 2052 C C . ASP A 1 273 ? 32.894 33.779 83.044 1.00 15.54 273 ASP A C 1
ATOM 2053 O O . ASP A 1 273 ? 33.019 33.142 81.968 1.00 15.98 273 ASP A O 1
ATOM 2058 N N . PRO A 1 274 ? 33.199 35.080 83.152 1.00 16.03 274 PRO A N 1
ATOM 2059 C CA . PRO A 1 274 ? 33.612 35.765 81.923 1.00 15.59 274 PRO A CA 1
ATOM 2060 C C . PRO A 1 274 ? 34.918 35.340 81.304 1.00 15.17 274 PRO A C 1
ATOM 2061 O O . PRO A 1 274 ? 35.189 35.723 80.171 1.00 15.90 274 PRO A O 1
ATOM 2065 N N . LEU A 1 275 ? 35.721 34.554 82.012 1.00 14.26 275 LEU A N 1
ATOM 2066 C CA . LEU A 1 275 ? 36.955 34.036 81.409 1.00 15.64 275 LEU A CA 1
ATOM 2067 C C . LEU A 1 275 ? 36.741 32.735 80.673 1.00 15.61 275 LEU A C 1
ATOM 2068 O O . LEU A 1 275 ? 37.670 32.195 80.074 1.00 16.67 275 LEU A O 1
ATOM 2073 N N . ALA A 1 276 ? 35.525 32.215 80.727 1.00 14.33 276 ALA A N 1
ATOM 2074 C CA . ALA A 1 276 ? 35.208 30.937 80.062 1.00 15.47 276 ALA A CA 1
ATOM 2075 C C . ALA A 1 276 ? 35.519 30.938 78.564 1.00 16.41 276 ALA A C 1
ATOM 2076 O O . ALA A 1 276 ? 35.240 31.906 77.842 1.00 17.82 276 ALA A O 1
ATOM 2078 N N . GLN A 1 277 ? 36.052 29.817 78.085 1.00 14.92 277 GLN A N 1
ATOM 2079 C CA . GLN A 1 277 ? 36.440 29.678 76.700 1.00 15.40 277 GLN A CA 1
ATOM 2080 C C . GLN A 1 277 ? 35.264 29.688 75.747 1.00 15.37 277 GLN A C 1
ATOM 2081 O O . GLN A 1 277 ? 35.389 30.137 74.623 1.00 16.70 277 GLN A O 1
ATOM 2087 N N . GLY A 1 278 ? 34.147 29.127 76.173 1.00 15.10 278 GLY A N 1
ATOM 2088 C CA . GLY A 1 278 ? 32.916 29.197 75.414 1.00 14.92 278 GLY A CA 1
ATOM 2089 C C . GLY A 1 278 ? 32.507 27.922 74.718 1.00 14.88 278 GLY A C 1
ATOM 2090 O O . GLY A 1 278 ? 31.335 27.573 74.723 1.00 16.31 278 GLY A O 1
ATOM 2091 N N . GLY A 1 279 ? 33.459 27.209 74.130 1.00 14.67 279 GLY A N 1
ATOM 2092 C CA . GLY A 1 279 ? 33.137 26.059 73.267 1.00 16.34 279 GLY A CA 1
ATOM 2093 C C . GLY A 1 279 ? 33.484 24.674 73.818 1.00 15.95 279 GLY A C 1
ATOM 2094 O O . GLY A 1 279 ? 33.220 23.654 73.171 1.00 17.36 279 GLY A O 1
ATOM 2095 N N . THR A 1 280 ? 34.046 24.645 75.018 1.00 15.27 280 THR A N 1
ATOM 2096 C CA . THR A 1 280 ? 34.415 23.417 75.720 1.00 14.38 280 THR A CA 1
ATOM 2097 C C . THR A 1 280 ? 33.235 22.777 76.417 1.00 14.45 280 THR A C 1
ATOM 2098 O O . THR A 1 280 ? 32.194 23.432 76.683 1.00 14.64 280 THR A O 1
ATOM 2102 N N . ALA A 1 281 ? 33.412 21.536 76.838 1.00 14.88 281 ALA A N 1
ATOM 2103 C CA . ALA A 1 281 ? 32.371 20.884 77.637 1.00 14.14 281 ALA A CA 1
ATOM 2104 C C . ALA A 1 281 ? 31.937 21.697 78.847 1.00 14.22 281 ALA A C 1
ATOM 2105 O O . ALA A 1 281 ? 30.757 21.825 79.094 1.00 15.08 281 ALA A O 1
ATOM 2107 N N . TRP A 1 282 ? 32.880 22.248 79.598 1.00 13.67 282 TRP A N 1
ATOM 2108 C CA . TRP A 1 282 ? 32.542 22.962 80.820 1.00 13.04 282 TRP A CA 1
ATOM 2109 C C . TRP A 1 282 ? 31.747 24.205 80.446 1.00 12.09 282 TRP A C 1
ATOM 2110 O O . TRP A 1 282 ? 30.729 24.518 81.043 1.00 12.41 282 TRP A O 1
ATOM 2121 N N . SER A 1 283 ? 32.255 24.963 79.490 1.00 12.68 283 SER A N 1
ATOM 2122 C CA . SER A 1 283 ? 31.551 26.151 79.049 1.00 13.14 283 SER A CA 1
ATOM 2123 C C . SER A 1 283 ? 30.151 25.852 78.506 1.00 14.00 283 SER A C 1
ATOM 2124 O O . SER A 1 283 ? 29.224 26.636 78.737 1.00 15.29 283 SER A O 1
ATOM 2127 N N . LYS A 1 284 ? 29.994 24.773 77.745 1.00 14.87 284 LYS A N 1
ATOM 2128 C CA . LYS A 1 284 ? 28.719 24.415 77.167 1.00 14.73 284 LYS A CA 1
ATOM 2129 C C . LYS A 1 284 ? 27.734 24.038 78.252 1.00 15.37 284 LYS A C 1
ATOM 2130 O O . LYS A 1 284 ? 26.566 24.395 78.209 1.00 15.40 284 LYS A O 1
ATOM 2136 N N . VAL A 1 285 ? 28.213 23.302 79.233 1.00 15.25 285 VAL A N 1
ATOM 2137 C CA . VAL A 1 285 ? 27.366 22.884 80.331 1.00 15.24 285 VAL A CA 1
ATOM 2138 C C . VAL A 1 285 ? 26.870 24.122 81.073 1.00 15.29 285 VAL A C 1
ATOM 2139 O O . VAL A 1 285 ? 25.691 24.229 81.390 1.00 15.23 285 VAL A O 1
ATOM 2143 N N . ARG A 1 286 ? 27.762 25.064 81.348 1.00 14.69 286 ARG A N 1
ATOM 2144 C CA . ARG A 1 286 ? 27.364 26.254 82.076 1.00 14.76 286 ARG A CA 1
ATOM 2145 C C . ARG A 1 286 ? 26.458 27.151 81.239 1.00 14.96 286 ARG A C 1
ATOM 2146 O O . ARG A 1 286 ? 25.502 27.740 81.776 1.00 15.24 286 ARG A O 1
ATOM 2154 N N . PHE A 1 287 ? 26.766 27.300 79.952 1.00 14.72 287 PHE A N 1
ATOM 2155 C CA . PHE A 1 287 ? 25.944 28.141 79.079 1.00 13.96 287 PHE A CA 1
ATOM 2156 C C . PHE A 1 287 ? 24.533 27.560 78.897 1.00 14.45 287 PHE A C 1
ATOM 2157 O O . PHE A 1 287 ? 23.534 28.308 78.866 1.00 13.97 287 PHE A O 1
ATOM 2165 N N . LEU A 1 288 ? 24.453 26.237 78.786 1.00 14.91 288 LEU A N 1
ATOM 2166 C CA . LEU A 1 288 ? 23.165 25.563 78.654 1.00 15.06 288 LEU A CA 1
ATOM 2167 C C . LEU A 1 288 ? 22.300 25.849 79.874 1.00 16.08 288 LEU A C 1
ATOM 2168 O O . LEU A 1 288 ? 21.152 26.161 79.711 1.00 16.16 288 LEU A O 1
ATOM 2173 N N . LYS A 1 289 ? 22.879 25.778 81.071 1.00 16.24 289 LYS A N 1
ATOM 2174 C CA . LYS A 1 289 ? 22.156 26.064 82.317 1.00 16.44 289 LYS A CA 1
ATOM 2175 C C . LYS A 1 289 ? 21.657 27.505 82.305 1.00 18.05 289 LYS A C 1
ATOM 2176 O O . LYS A 1 289 ? 20.518 27.790 82.663 1.00 16.99 289 LYS A O 1
ATOM 2178 N N . ALA A 1 290 ? 22.533 28.422 81.903 1.00 17.19 290 ALA A N 1
ATOM 2179 C CA . ALA A 1 290 ? 22.160 29.834 81.818 1.00 18.77 290 ALA A CA 1
ATOM 2180 C C . ALA A 1 290 ? 21.066 30.100 80.792 1.00 19.21 290 ALA A C 1
ATOM 2181 O O . ALA A 1 290 ? 20.085 30.788 81.081 1.00 18.64 290 ALA A O 1
ATOM 2183 N N . ALA A 1 291 ? 21.246 29.569 79.587 1.00 18.89 291 ALA A N 1
ATOM 2184 C CA . ALA A 1 291 ? 20.291 29.780 78.481 1.00 19.65 291 ALA A CA 1
ATOM 2185 C C . ALA A 1 291 ? 18.947 29.185 78.849 1.00 20.46 291 ALA A C 1
ATOM 2186 O O . ALA A 1 291 ? 17.906 29.777 78.577 1.00 20.71 291 ALA A O 1
ATOM 2188 N N . ALA A 1 292 ? 18.963 28.020 79.485 1.00 20.87 292 ALA A N 1
ATOM 2189 C CA . ALA A 1 292 ? 17.750 27.377 79.993 1.00 21.99 292 ALA A CA 1
ATOM 2190 C C . ALA A 1 292 ? 16.979 28.357 80.847 1.00 22.51 292 ALA A C 1
ATOM 2191 O O . ALA A 1 292 ? 15.797 28.562 80.604 1.00 24.54 292 ALA A O 1
ATOM 2193 N N . GLU A 1 293 ? 17.660 28.977 81.809 1.00 22.29 293 GLU A N 1
ATOM 2194 C CA . GLU A 1 293 ? 17.012 29.879 82.754 1.00 22.07 293 GLU A CA 1
ATOM 2195 C C . GLU A 1 293 ? 16.437 31.111 82.066 1.00 21.92 293 GLU A C 1
ATOM 2196 O O . GLU A 1 293 ? 15.374 31.601 82.448 1.00 24.08 293 GLU A O 1
ATOM 2198 N N . LYS A 1 294 ? 17.133 31.615 81.065 1.00 19.64 294 LYS A N 1
ATOM 2199 C CA . LYS A 1 294 ? 16.732 32.852 80.417 1.00 18.81 294 LYS A CA 1
ATOM 2200 C C . LYS A 1 294 ? 15.726 32.656 79.289 1.00 19.08 294 LYS A C 1
ATOM 2201 O O . LYS A 1 294 ? 14.855 33.511 79.080 1.00 19.58 294 LYS A O 1
ATOM 2207 N N . LEU A 1 295 ? 15.841 31.557 78.543 1.00 19.27 295 LEU A N 1
ATOM 2208 C CA . LEU A 1 295 ? 15.050 31.426 77.310 1.00 21.15 295 LEU A CA 1
ATOM 2209 C C . LEU A 1 295 ? 13.838 30.541 77.444 1.00 22.77 295 LEU A C 1
ATOM 2210 O O . LEU A 1 295 ? 13.045 30.464 76.513 1.00 23.58 295 LEU A O 1
ATOM 2215 N N . THR A 1 296 ? 13.694 29.850 78.568 1.00 24.58 296 THR A N 1
ATOM 2216 C CA . THR A 1 296 ? 12.590 28.884 78.695 1.00 26.96 296 THR A CA 1
ATOM 2217 C C . THR A 1 296 ? 11.324 29.655 78.968 1.00 28.30 296 THR A C 1
ATOM 2218 O O . THR A 1 296 ? 11.370 30.773 79.478 1.00 28.57 296 THR A O 1
ATOM 2222 N N . GLN A 1 297 ? 10.192 29.035 78.644 1.00 30.03 297 GLN A N 1
ATOM 2223 C CA . GLN A 1 297 ? 8.925 29.754 78.564 1.00 31.79 297 GLN A CA 1
ATOM 2224 C C . GLN A 1 297 ? 8.461 30.446 79.854 1.00 33.49 297 GLN A C 1
ATOM 2225 O O . GLN A 1 297 ? 7.893 31.540 79.793 1.00 33.66 297 GLN A O 1
ATOM 2231 N N . ASN A 1 298 ? 8.686 29.826 81.012 1.00 35.51 298 ASN A N 1
ATOM 2232 C CA . ASN A 1 298 ? 8.434 30.522 82.275 1.00 37.43 298 ASN A CA 1
ATOM 2233 C C . ASN A 1 298 ? 9.212 31.840 82.370 1.00 38.53 298 ASN A C 1
ATOM 2234 O O . ASN A 1 298 ? 8.748 32.803 82.997 1.00 39.24 298 ASN A O 1
ATOM 2239 N N . LYS A 1 299 ? 10.367 31.861 81.694 1.00 39.66 299 LYS A N 1
ATOM 2240 C CA . LYS A 1 299 ? 11.266 33.022 81.516 1.00 40.16 299 LYS A CA 1
ATOM 2241 C C . LYS A 1 299 ? 12.101 33.307 82.760 1.00 40.49 299 LYS A C 1
ATOM 2242 O O . LYS A 1 299 ? 13.221 33.824 82.668 1.00 40.67 299 LYS A O 1
#

Secondary structure (DSSP, 8-state):
-EEEEEEETTEEEEEEES-S-EEE-S-HHHHHHHHHHT---SEEEEBTTB--GGGTTT-TT-EEEEETTEE-HHHHHHH--SEEEEETTS-HHHHHHHHTTS-EEEE---GGGHHHHHHHHHHHHT-HHHHHHHHHHHHHHHHHHHHHS-HHHHTS-EEEEEEETTEEEE--TTSTTHHHHTTTT-PPPPHHHHH-SSSEE--HHHHHHH--SEEEEEE-GGG-TT-TTHHHHHHHSHHHHTSHHHHTT-EEETSS-TT--SSSHHHHHHHHHHHHHHHSTT-

CATH classification: 3.40.50.1980 (+1 more: 3.40.50.1980)

InterPro domains:
  IPR002491 ABC transporter periplasmic binding domain [PF01497] (99-288)
  IPR002491 ABC transporter periplasmic binding domain [PS50983] (57-317)
  IPR051313 Bacterial iron-siderophore binding [PTHR30532] (1-316)

Nearest PDB structures (foldseek):
  2phz-assembly1_A  TM=1.002E+00  e=1.383E-52  Bacillus subtilis
  2why-assembly1_A  TM=9.154E-01  e=4.137E-52  Bacillus subtilis
  5oah-assembly2_B  TM=7.878E-01  e=6.333E-16  Campylobacter jejuni
  5mbu-assembly2_B  TM=7.918E-01  e=5.028E-16  Campylobacter jejuni
  5a5v-assembly1_A  TM=7.896E-01  e=1.265E-15  Campylobacter jejuni

Foldseek 3Di:
DCWDWDAFPNDIFTFDPQDQLEAEALPVLLLLLCVQLVRAHQEDAADVNHDDPSRCSRPVNYDYQYHNQDGDLVVLLVSLGREYAHAPPHDPVVQVSNCVSYHYDHQYPFLVCQLSSSCRNCGRNVNNVVSVVLVVVLLVLLVVLLVQFDVVLLAFFEFEWEAFLLFIWGAACRFAQNCLVCVRSPRDHDPVNPPDPGTDTDDLVVCLVSLTLAYEYAYDCVRHVVPNCSVVVLCPDVSSCPRNCNVVVRYHYCLDPNVDRRSHSSNSVSVSVSCSVRRGPVD

Sequence (283 aa):
SEKKKIEYLDKTYEVTVPTDKIAITGSVESMMEDAKLLDVHPQGAISFSGKFPDMFKDITDKAEPTGEKMMEPNIEKILEMKPDVILASTKFPEKTLQKISTAGTTIPVSHISSNWKENMMMLLAQLTGKEKKAKKIIADYEQDLKETKTKINDKAKDSKKALVIRIRQGNIYIYPEQVYFNSTLYGDLGLKAPNEVKAAKAQELIIISLEKLSEMNPDHIFVQFSDDENADKPDALKDLEKNPIWKSLKAVKEDHVYVNSVDPLAQGGTAWSKVRFLKAAAEKLTQNK

Organism: Bacillus subtilis (strain 168) (NCBI:txid224308)

B-factor: mean 20.67, std 7.13, range [10.33, 72.6]

GO terms:
  GO:0045121 membrane raft (C, EXP)
  GO:0005886 plasma membrane (C, EXP)

Radius of gyration: 19.88 Å; Cα contacts (8 Å, |Δi|>4): 565; chains: 1; bounding box: 54×56×35 Å